Protein AF-0000000079569908 (afdb_homodimer)

InterPro domains:
  IPR002539 MaoC-like dehydratase domain [PF01575] (33-127)
  IPR029069 HotDog domain superfamily [SSF54637] (15-160)
  IPR052342 Mesaconyl-CoA Hydratase/Beta-methylmalyl-CoA Dehydratase [PTHR43664] (13-160)

Secondary structure (DSSP, 8-state):
----PPP--TTSSPPS--GGG--TT-EEEEEEEE--HHHHHHHHHHH---HHHH-HHHHHHSTT-S-B--HHHHHHHHHHHHIIIIITTS-B----EEEEEEE-SPPBTT-EEEEEEEEEEEEE-TT-TTEEEEEEEEEEEETTEEEEEEEEEEEEEPPPGGG-/----PPP--TTSSPPS--GGG--TT-EEEEEEEE--HHHHHHHHHHH---HHHH-HHHHHHSTT-S-B--HHHHHHHHHHHHIIIIITTS-B----EEEEEEE-SPPBTT-EEEEEEEEEEEEE-TT-TTEEEEEEEEEEEETTEEEEEEEEEEEEEPPPGGG-

Solvent-accessible surface area (backbone atoms only — not comparable to full-atom values): 16699 Å² total; per-residue (Å²): 128,83,69,79,76,75,79,37,10,38,59,70,33,77,46,76,37,37,44,78,73,61,53,72,71,41,73,43,81,40,47,77,46,70,35,45,56,69,58,41,31,53,49,12,62,70,23,44,61,32,38,47,26,62,35,58,68,61,10,43,75,40,96,69,59,31,44,32,48,44,68,62,54,53,52,31,48,49,42,27,33,41,38,70,57,43,34,36,36,18,25,55,73,55,59,57,41,38,30,63,33,34,54,69,43,88,46,42,63,70,43,60,28,44,31,38,39,33,30,72,38,73,44,81,32,91,90,35,90,60,32,24,30,39,28,38,38,41,35,34,18,52,83,91,42,65,28,34,36,34,31,36,45,35,35,21,32,43,72,57,71,90,75,102,128,81,69,78,76,75,78,36,11,37,60,71,32,76,46,77,39,36,44,79,74,61,52,71,71,43,72,44,81,39,47,78,46,70,35,46,54,69,57,40,32,54,50,11,63,71,24,43,61,33,39,49,26,61,35,57,68,61,10,42,74,40,95,69,58,34,43,31,48,44,67,61,55,54,52,32,49,51,41,26,34,42,40,69,58,44,35,37,36,18,26,54,73,55,60,56,41,38,31,62,33,33,55,71,42,87,45,39,62,68,42,58,27,44,31,36,39,31,30,72,38,72,45,79,32,91,90,35,90,59,31,23,31,40,27,37,37,41,35,33,19,54,83,90,40,63,28,34,36,33,31,36,45,34,34,22,31,43,72,58,72,89,74,104

Sequence (328 aa):
MTTPQRPLSATLEEPQLWFEDFEVGQVFELGEIIAEHDEIVDFARRFDPQWYHVDEDAAKASNWGGLIASGWWTGSSMMRVYVDSFLSKTAPDASPGMDNVRWHRAVYAGDRLDVRLTVTDKKDSSRG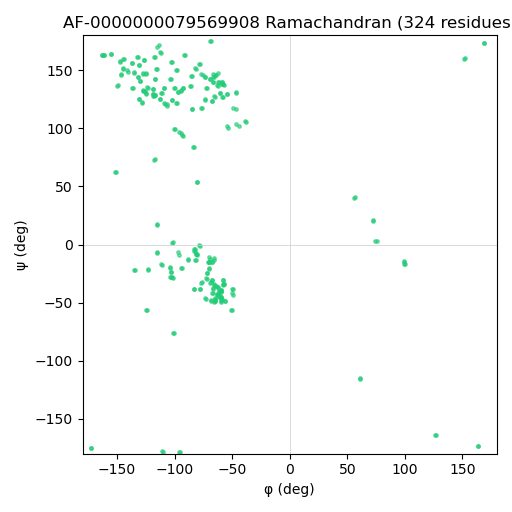PHLGTLYLHWEALRGDEVVMSFSGRGWFYKRPADQNMTTPQRPLSATLEEPQLWFEDFEVGQVFELGEIIAEHDEIVDFARRFDPQWYHVDEDAAKASNWGGLIASGWWTGSSMMRVYVDSFLSKTAPDASPGMDNVRWHRAVYAGDRLDVRLTVTDKKDSSRGPHLGTLYLHWEALRGDEVVMSFSGRGWFYKRPADQN

Structure (mmCIF, N/CA/C/O backbone):
data_AF-0000000079569908-model_v1
#
loop_
_entity.id
_entity.type
_entity.pdbx_description
1 polymer Dehydratase
#
loop_
_atom_site.group_PDB
_atom_site.id
_atom_site.type_symbol
_atom_site.label_atom_id
_atom_site.label_alt_id
_atom_site.label_comp_id
_atom_site.label_asym_id
_atom_site.label_entity_id
_atom_site.label_seq_id
_atom_site.pdbx_PDB_ins_code
_atom_site.Cartn_x
_atom_site.Cartn_y
_atom_site.Cartn_z
_atom_site.occupancy
_atom_site.B_iso_or_equiv
_atom_site.auth_seq_id
_atom_site.auth_comp_id
_atom_site.auth_asym_id
_atom_site.auth_atom_id
_atom_site.pdbx_PDB_model_num
ATOM 1 N N . MET A 1 1 ? 19.531 -31.875 -18.391 1 31.8 1 MET A N 1
ATOM 2 C CA . MET A 1 1 ? 18.422 -31.047 -18.859 1 31.8 1 MET A CA 1
ATOM 3 C C . MET A 1 1 ? 17.484 -30.703 -17.719 1 31.8 1 MET A C 1
ATOM 5 O O . MET A 1 1 ? 16.844 -31.594 -17.141 1 31.8 1 MET A O 1
ATOM 9 N N . THR A 1 2 ? 17.797 -29.75 -16.844 1 39.91 2 THR A N 1
ATOM 10 C CA . THR A 1 2 ? 17.031 -29.594 -15.617 1 39.91 2 THR A CA 1
ATOM 11 C C . THR A 1 2 ? 15.547 -29.469 -15.914 1 39.91 2 THR A C 1
ATOM 13 O O . THR A 1 2 ? 15.141 -28.672 -16.766 1 39.91 2 THR A O 1
ATOM 16 N N . THR A 1 3 ? 14.82 -30.406 -15.789 1 43.56 3 THR A N 1
ATOM 17 C CA . THR A 1 3 ? 13.383 -30.422 -16.031 1 43.56 3 THR A CA 1
ATOM 18 C C . THR A 1 3 ? 12.742 -29.125 -15.562 1 43.56 3 THR A C 1
ATOM 20 O O . THR A 1 3 ? 12.898 -28.734 -14.406 1 43.56 3 THR A O 1
ATOM 23 N N . PRO A 1 4 ? 12.383 -28.281 -16.562 1 53.25 4 PRO A N 1
ATOM 24 C CA . PRO A 1 4 ? 11.797 -27.016 -16.109 1 53.25 4 PRO A CA 1
ATOM 25 C C . PRO A 1 4 ? 10.773 -27.203 -14.984 1 53.25 4 PRO A C 1
ATOM 27 O O . PRO A 1 4 ? 9.93 -28.109 -15.062 1 53.25 4 PRO A O 1
ATOM 30 N N . GLN A 1 5 ? 11.094 -26.938 -13.711 1 66.19 5 GLN A N 1
ATOM 31 C CA . GLN A 1 5 ? 10.211 -27.109 -12.562 1 66.19 5 GLN A CA 1
ATOM 32 C C . GLN A 1 5 ? 8.828 -26.531 -12.836 1 66.19 5 GLN A C 1
ATOM 34 O O . GLN A 1 5 ? 8.711 -25.469 -13.453 1 66.19 5 GLN A O 1
ATOM 39 N N . ARG A 1 6 ? 7.77 -27.438 -12.844 1 84.31 6 ARG A N 1
ATOM 40 C CA . ARG A 1 6 ? 6.371 -27.047 -13 1 84.31 6 ARG A CA 1
ATOM 41 C C . ARG A 1 6 ? 6.02 -25.875 -12.086 1 84.31 6 ARG A C 1
ATOM 43 O O . ARG A 1 6 ? 6.336 -25.891 -10.898 1 84.31 6 ARG A O 1
ATOM 50 N N . PRO A 1 7 ? 5.41 -24.938 -12.703 1 92.69 7 PRO A N 1
ATOM 51 C CA . PRO A 1 7 ? 5.008 -23.812 -11.859 1 92.69 7 PRO A CA 1
ATOM 52 C C . PRO A 1 7 ? 4.078 -24.219 -10.727 1 92.69 7 PRO A C 1
ATOM 54 O O . PRO A 1 7 ? 3.24 -25.109 -10.898 1 92.69 7 PRO A O 1
ATOM 57 N N . LEU A 1 8 ? 4.297 -23.656 -9.602 1 94.88 8 LEU A N 1
ATOM 58 C CA . LEU A 1 8 ? 3.451 -23.875 -8.438 1 94.88 8 LEU A CA 1
ATOM 59 C C . LEU A 1 8 ? 2.691 -22.609 -8.07 1 94.88 8 LEU A C 1
ATOM 61 O O . LEU A 1 8 ? 2.963 -21.531 -8.617 1 94.88 8 LEU A O 1
ATOM 65 N N . SER A 1 9 ? 1.701 -22.812 -7.234 1 98.06 9 SER A N 1
ATOM 66 C CA . SER A 1 9 ? 0.965 -21.672 -6.719 1 98.06 9 SER A CA 1
ATOM 67 C C . SER A 1 9 ? 1.832 -20.828 -5.785 1 98.06 9 SER A C 1
ATOM 69 O O . SER A 1 9 ? 2.953 -21.219 -5.449 1 98.06 9 SER A O 1
ATOM 71 N N . ALA A 1 10 ? 1.274 -19.703 -5.348 1 98.19 10 ALA A N 1
ATOM 72 C CA . ALA A 1 10 ? 1.996 -18.797 -4.457 1 98.19 10 ALA A CA 1
ATOM 73 C C . ALA A 1 10 ? 2.217 -19.438 -3.09 1 98.19 10 ALA A C 1
ATOM 75 O O . ALA A 1 10 ? 3.018 -18.953 -2.289 1 98.19 10 ALA A O 1
ATOM 76 N N . THR A 1 11 ? 1.495 -20.516 -2.801 1 98 11 THR A N 1
ATOM 77 C CA . THR A 1 11 ? 1.653 -21.203 -1.526 1 98 11 THR A CA 1
ATOM 78 C C . THR A 1 11 ? 2.199 -22.609 -1.739 1 98 11 THR A C 1
ATOM 80 O O . THR A 1 11 ? 2.006 -23.5 -0.898 1 98 11 THR A O 1
ATOM 83 N N . LEU A 1 12 ? 2.742 -22.844 -2.881 1 96.62 12 LEU A N 1
ATOM 84 C CA . LEU A 1 12 ? 3.514 -24.031 -3.25 1 96.62 12 LEU A CA 1
ATOM 85 C C . LEU A 1 12 ? 2.605 -25.234 -3.406 1 96.62 12 LEU A C 1
ATOM 87 O O . LEU A 1 12 ? 3.051 -26.375 -3.244 1 96.62 12 LEU A O 1
ATOM 91 N N . GLU A 1 13 ? 1.346 -24.984 -3.596 1 96.5 13 GLU A N 1
ATOM 92 C CA . GLU A 1 13 ? 0.394 -26.031 -3.959 1 96.5 13 GLU A CA 1
ATOM 93 C C . GLU A 1 13 ? 0.272 -26.156 -5.473 1 96.5 13 GLU A C 1
ATOM 95 O O . GLU A 1 13 ? 0.668 -25.266 -6.215 1 96.5 13 GLU A O 1
ATOM 100 N N . GLU A 1 14 ? -0.284 -27.312 -5.883 1 96.06 14 GLU A N 1
ATOM 101 C CA . GLU A 1 14 ? -0.58 -27.469 -7.305 1 96.06 14 GLU A CA 1
ATOM 102 C C . GLU A 1 14 ? -1.651 -26.484 -7.758 1 96.06 14 GLU A C 1
ATOM 104 O O . GLU A 1 14 ? -2.729 -26.406 -7.16 1 96.06 14 GLU A O 1
ATOM 109 N N . PRO A 1 15 ? -1.328 -25.75 -8.797 1 97.75 15 PRO A N 1
ATOM 110 C CA . PRO A 1 15 ? -2.328 -24.781 -9.266 1 97.75 15 PRO A CA 1
ATOM 111 C C . PRO A 1 15 ? -3.586 -25.453 -9.805 1 97.75 15 PRO A C 1
ATOM 113 O O . PRO A 1 15 ? -3.502 -26.516 -10.438 1 97.75 15 PRO A O 1
ATOM 116 N N . GLN A 1 16 ? -4.66 -24.781 -9.57 1 97.62 16 GLN A N 1
ATOM 117 C CA . GLN A 1 16 ? -5.945 -25.234 -10.102 1 97.62 16 GLN A CA 1
ATOM 118 C C . GLN A 1 16 ? -6.336 -24.422 -11.336 1 97.62 16 GLN A C 1
ATOM 120 O O . GLN A 1 16 ? -7.113 -24.891 -12.172 1 97.62 16 GLN A O 1
ATOM 125 N N . LEU A 1 17 ? -5.879 -23.234 -11.367 1 98.19 17 LEU A N 1
ATOM 126 C CA . LEU A 1 17 ? -6.199 -22.328 -12.461 1 98.19 17 LEU A CA 1
ATOM 127 C C . LEU A 1 17 ? -4.93 -21.812 -13.133 1 98.19 17 LEU A C 1
ATOM 129 O O . LEU A 1 17 ? -3.963 -21.469 -12.453 1 98.19 17 LEU A O 1
ATOM 133 N N . TRP A 1 18 ? -5 -21.844 -14.43 1 98.12 18 TRP A N 1
ATOM 134 C CA . TRP A 1 18 ? -3.938 -21.312 -15.281 1 98.12 18 TRP A CA 1
ATOM 135 C C . TRP A 1 18 ? -4.422 -20.094 -16.062 1 98.12 18 TRP A C 1
ATOM 137 O O . TRP A 1 18 ? -5.617 -19.797 -16.078 1 98.12 18 TRP A O 1
ATOM 147 N N . PHE A 1 19 ? -3.465 -19.375 -16.781 1 98.44 19 PHE A N 1
ATOM 148 C CA . PHE A 1 19 ? -3.783 -18.141 -17.484 1 98.44 19 PHE A CA 1
ATOM 149 C C . PHE A 1 19 ? -5.012 -18.328 -18.375 1 98.44 19 PHE A C 1
ATOM 151 O O . PHE A 1 19 ? -5.887 -17.469 -18.422 1 98.44 19 PHE A O 1
ATOM 158 N N . GLU A 1 20 ? -5.09 -19.453 -18.953 1 97.88 20 GLU A N 1
ATOM 159 C CA . GLU A 1 20 ? -6.133 -19.719 -19.938 1 97.88 20 GLU A CA 1
ATOM 160 C C . GLU A 1 20 ? -7.504 -19.812 -19.281 1 97.88 20 GLU A C 1
ATOM 162 O O . GLU A 1 20 ? -8.531 -19.656 -19.938 1 97.88 20 GLU A O 1
ATOM 167 N N . ASP A 1 21 ? -7.508 -20.062 -18.016 1 98.31 21 ASP A N 1
ATOM 168 C CA . ASP A 1 21 ? -8.758 -20.359 -17.312 1 98.31 21 ASP A CA 1
ATOM 169 C C . ASP A 1 21 ? -9.492 -19.062 -16.938 1 98.31 21 ASP A C 1
ATOM 171 O O . ASP A 1 21 ? -10.625 -19.109 -16.453 1 98.31 21 ASP A O 1
ATOM 175 N N . PHE A 1 22 ? -8.844 -17.906 -17.188 1 98.69 22 PHE A N 1
ATOM 176 C CA . PHE A 1 22 ? -9.453 -16.625 -16.812 1 98.69 22 PHE A CA 1
ATOM 177 C C . PHE A 1 22 ? -10.125 -15.984 -18.016 1 98.69 22 PHE A C 1
ATOM 179 O O . PHE A 1 22 ? -9.719 -16.219 -19.156 1 98.69 22 PHE A O 1
ATOM 186 N N . GLU A 1 23 ? -11.164 -15.234 -17.734 1 98.5 23 GLU A N 1
ATOM 187 C CA . GLU A 1 23 ? -11.891 -14.477 -18.75 1 98.5 23 GLU A CA 1
ATOM 188 C C . GLU A 1 23 ? -12.109 -13.031 -18.312 1 98.5 23 GLU A C 1
ATOM 190 O O . GLU A 1 23 ? -12.391 -12.773 -17.141 1 98.5 23 GLU A O 1
ATOM 195 N N . VAL A 1 24 ? -12.047 -12.141 -19.328 1 98.81 24 VAL A N 1
ATOM 196 C CA . VAL A 1 24 ? -12.312 -10.734 -19.062 1 98.81 24 VAL A CA 1
ATOM 197 C C . VAL A 1 24 ? -13.734 -10.57 -18.516 1 98.81 24 VAL A C 1
ATOM 199 O O . VAL A 1 24 ? -14.68 -11.148 -19.062 1 98.81 24 VAL A O 1
ATOM 202 N N . GLY A 1 25 ? -13.914 -9.859 -17.406 1 98.81 25 GLY A N 1
ATOM 203 C CA . GLY A 1 25 ? -15.219 -9.648 -16.797 1 98.81 25 GLY A CA 1
ATOM 204 C C . GLY A 1 25 ? -15.484 -10.57 -15.625 1 98.81 25 GLY A C 1
ATOM 205 O O . GLY A 1 25 ? -16.422 -10.352 -14.859 1 98.81 25 GLY A O 1
ATOM 206 N N . GLN A 1 26 ? -14.688 -11.617 -15.5 1 98.75 26 GLN A N 1
ATOM 207 C CA . GLN A 1 26 ? -14.852 -12.562 -14.398 1 98.75 26 GLN A CA 1
ATOM 208 C C . GLN A 1 26 ? -14.625 -11.891 -13.055 1 98.75 26 GLN A C 1
ATOM 210 O O . GLN A 1 26 ? -13.695 -11.094 -12.898 1 98.75 26 GLN A O 1
ATOM 215 N N . VAL A 1 27 ? -15.508 -12.211 -12.07 1 98.81 27 VAL A N 1
ATOM 216 C CA . VAL A 1 27 ? -15.43 -11.641 -10.734 1 98.81 27 VAL A CA 1
ATOM 217 C C . VAL A 1 27 ? -15.211 -12.75 -9.711 1 98.81 27 VAL A C 1
ATOM 219 O O . VAL A 1 27 ? -15.875 -13.797 -9.766 1 98.81 27 VAL A O 1
ATOM 222 N N . PHE A 1 28 ? -14.297 -12.547 -8.805 1 98.81 28 PHE A N 1
ATOM 223 C CA . PHE A 1 28 ? -14.008 -13.461 -7.707 1 98.81 28 PHE A CA 1
ATOM 224 C C . PHE A 1 28 ? -14.289 -12.805 -6.363 1 98.81 28 PHE A C 1
ATOM 226 O O . PHE A 1 28 ? -13.836 -11.688 -6.105 1 98.81 28 PHE A O 1
ATOM 233 N N . GLU A 1 29 ? -15.039 -13.477 -5.547 1 98.69 29 GLU A N 1
ATOM 234 C CA . GLU A 1 29 ? -15.172 -13.086 -4.145 1 98.69 29 GLU A CA 1
ATOM 235 C C . GLU A 1 29 ? -14.039 -13.68 -3.301 1 98.69 29 GLU A C 1
ATOM 237 O O . GLU A 1 29 ? -13.961 -14.898 -3.121 1 98.69 29 GLU A O 1
ATOM 242 N N . LEU A 1 30 ? -13.227 -12.852 -2.732 1 98.69 30 LEU A N 1
ATOM 243 C CA . LEU A 1 30 ? -11.984 -13.328 -2.146 1 98.69 30 LEU A CA 1
ATOM 244 C C . LEU A 1 30 ? -12.156 -13.609 -0.658 1 98.69 30 LEU A C 1
ATOM 246 O O . LEU A 1 30 ? -11.336 -14.312 -0.056 1 98.69 30 LEU A O 1
ATOM 250 N N . GLY A 1 31 ? -13.164 -13.047 -0.034 1 97.88 31 GLY A N 1
ATOM 251 C CA . GLY A 1 31 ? -13.383 -13.25 1.39 1 97.88 31 GLY A CA 1
ATOM 252 C C . GLY A 1 31 ? -13.516 -11.953 2.162 1 97.88 31 GLY A C 1
ATOM 253 O O . GLY A 1 31 ? -13.719 -10.891 1.571 1 97.88 31 GLY A O 1
ATOM 254 N N . GLU A 1 32 ? -13.367 -12.148 3.539 1 98.5 32 GLU A N 1
ATOM 255 C CA . GLU A 1 32 ? -13.68 -11.039 4.438 1 98.5 32 GLU A CA 1
ATOM 256 C C . GLU A 1 32 ? -12.445 -10.594 5.211 1 98.5 32 GLU A C 1
ATOM 258 O O . GLU A 1 32 ? -11.609 -11.422 5.59 1 98.5 32 GLU A O 1
ATOM 263 N N . ILE A 1 33 ? -12.344 -9.289 5.41 1 98.5 33 ILE A N 1
ATOM 264 C CA . ILE A 1 33 ? -11.398 -8.633 6.301 1 98.5 33 ILE A CA 1
ATOM 265 C C . ILE A 1 33 ? -12.141 -8.016 7.484 1 98.5 33 ILE A C 1
ATOM 267 O O . ILE A 1 33 ? -13.156 -7.344 7.305 1 98.5 33 ILE A O 1
ATOM 271 N N . ILE A 1 34 ? -11.664 -8.289 8.633 1 98.81 34 ILE A N 1
ATOM 272 C CA . ILE A 1 34 ? -12.25 -7.676 9.82 1 98.81 34 ILE A CA 1
ATOM 273 C C . ILE A 1 34 ? -11.242 -6.715 10.453 1 98.81 34 ILE A C 1
ATOM 275 O O . ILE A 1 34 ? -10.109 -7.098 10.758 1 98.81 34 ILE A O 1
ATOM 279 N N . ALA A 1 35 ? -11.664 -5.488 10.641 1 98.81 35 ALA A N 1
ATOM 280 C CA . ALA A 1 35 ? -10.812 -4.48 11.266 1 98.81 35 ALA A CA 1
ATOM 281 C C . ALA A 1 35 ? -10.883 -4.574 12.789 1 98.81 35 ALA A C 1
ATOM 283 O O . ALA A 1 35 ? -11.555 -3.771 13.438 1 98.81 35 ALA A O 1
ATOM 284 N N . GLU A 1 36 ? -10.125 -5.422 13.281 1 98.69 36 GLU A N 1
ATOM 285 C CA . GLU A 1 36 ? -10.055 -5.543 14.734 1 98.69 36 GLU A CA 1
ATOM 286 C C . GLU A 1 36 ? -9.305 -4.363 15.352 1 98.69 36 GLU A C 1
ATOM 288 O O . GLU A 1 36 ? -8.227 -3.996 14.883 1 98.69 36 GLU A O 1
ATOM 293 N N . HIS A 1 37 ? -9.844 -3.834 16.391 1 98.56 37 HIS A N 1
ATOM 294 C CA . HIS A 1 37 ? -9.312 -2.625 17.016 1 98.56 37 HIS A CA 1
ATOM 295 C C . HIS A 1 37 ? -7.816 -2.746 17.266 1 98.56 37 HIS A C 1
ATOM 297 O O . HIS A 1 37 ? -7.031 -1.928 16.781 1 98.56 37 HIS A O 1
ATOM 303 N N . ASP A 1 38 ? -7.418 -3.773 18 1 98.69 38 ASP A N 1
ATOM 304 C CA . ASP A 1 38 ? -6.02 -3.883 18.406 1 98.69 38 ASP A CA 1
ATOM 305 C C . ASP A 1 38 ? -5.105 -4.055 17.203 1 98.69 38 ASP A C 1
ATOM 307 O O . ASP A 1 38 ? -3.99 -3.533 17.172 1 98.69 38 ASP A O 1
ATOM 311 N N . GLU A 1 39 ? -5.551 -4.742 16.219 1 98.75 39 GLU A N 1
ATOM 312 C CA . GLU A 1 39 ? -4.715 -4.977 15.055 1 98.75 39 GLU A CA 1
ATOM 313 C C . GLU A 1 39 ? -4.484 -3.684 14.273 1 98.75 39 GLU A C 1
ATOM 315 O O . GLU A 1 39 ? -3.354 -3.375 13.891 1 98.75 39 GLU A O 1
ATOM 320 N N . ILE A 1 40 ? -5.625 -2.92 14 1 98.81 40 ILE A N 1
ATOM 321 C CA . ILE A 1 40 ? -5.461 -1.72 13.188 1 98.81 40 ILE A CA 1
ATOM 322 C C . ILE A 1 40 ? -4.645 -0.683 13.953 1 98.81 40 ILE A C 1
ATOM 324 O O . ILE A 1 40 ? -3.863 0.065 13.359 1 98.81 40 ILE A O 1
ATOM 328 N N . VAL A 1 41 ? -4.723 -0.652 15.305 1 98.88 41 VAL A N 1
ATOM 329 C CA . VAL A 1 41 ? -3.955 0.295 16.109 1 98.88 41 VAL A CA 1
ATOM 330 C C . VAL A 1 41 ? -2.484 -0.115 16.125 1 98.88 41 VAL A C 1
ATOM 332 O O . VAL A 1 41 ? -1.597 0.726 15.969 1 98.88 41 VAL A O 1
ATOM 335 N N . ASP A 1 42 ? -2.221 -1.398 16.359 1 98.88 42 ASP A N 1
ATOM 336 C CA . ASP A 1 42 ? -0.844 -1.884 16.375 1 98.88 42 ASP A CA 1
ATOM 337 C C . ASP A 1 42 ? -0.156 -1.652 15.039 1 98.88 42 ASP A C 1
ATOM 339 O O . ASP A 1 42 ? 1.013 -1.263 14.992 1 98.88 42 ASP A O 1
ATOM 343 N N . PHE A 1 43 ? -0.89 -1.891 13.922 1 98.94 43 PHE A N 1
ATOM 344 C CA . PHE A 1 43 ? -0.339 -1.626 12.602 1 98.94 43 PHE A CA 1
ATOM 345 C C . PHE A 1 43 ? 0.033 -0.156 12.453 1 98.94 43 PHE A C 1
ATOM 347 O O . PHE A 1 43 ? 1.128 0.169 11.992 1 98.94 43 PHE A O 1
ATOM 354 N N . ALA A 1 44 ? -0.869 0.649 12.883 1 98.94 44 ALA A N 1
ATOM 355 C CA . ALA A 1 44 ? -0.649 2.086 12.734 1 98.94 44 ALA A CA 1
ATOM 356 C C . ALA A 1 44 ? 0.508 2.557 13.609 1 98.94 44 ALA A C 1
ATOM 358 O O . ALA A 1 44 ? 1.321 3.381 13.18 1 98.94 44 ALA A O 1
ATOM 359 N N . ARG A 1 45 ? 0.587 2.062 14.836 1 98.88 45 ARG A N 1
ATOM 360 C CA . ARG A 1 45 ? 1.689 2.449 15.711 1 98.88 45 ARG A CA 1
ATOM 361 C C . ARG A 1 45 ? 3.035 2.121 15.07 1 98.88 45 ARG A C 1
ATOM 363 O O . ARG A 1 45 ? 3.996 2.883 15.211 1 98.88 45 ARG A O 1
ATOM 370 N N . ARG A 1 46 ? 3.039 1.078 14.359 1 98.88 46 ARG A N 1
ATOM 371 C CA . ARG A 1 46 ? 4.301 0.656 13.766 1 98.88 46 ARG A CA 1
ATOM 372 C C . ARG A 1 46 ? 4.57 1.405 12.461 1 98.88 46 ARG A C 1
ATOM 374 O O . ARG A 1 46 ? 5.711 1.774 12.18 1 98.88 46 ARG A O 1
ATOM 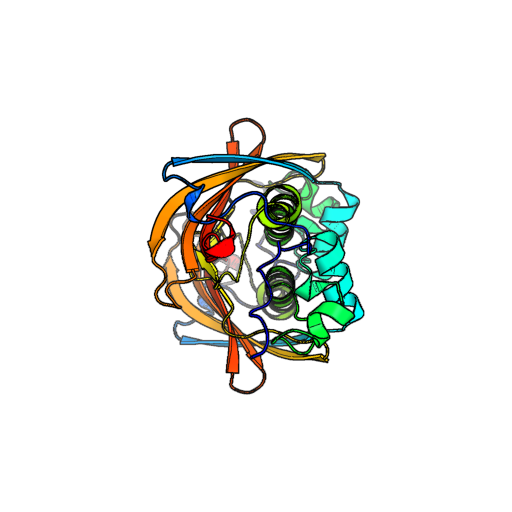381 N N . PHE A 1 47 ? 3.504 1.679 11.609 1 98.94 47 PHE A N 1
ATOM 382 C CA . PHE A 1 47 ? 3.787 2.037 10.227 1 98.94 47 PHE A CA 1
ATOM 383 C C . PHE A 1 47 ? 3.172 3.389 9.875 1 98.94 47 PHE A C 1
ATOM 385 O O . PHE A 1 47 ? 3.602 4.047 8.93 1 98.94 47 PHE A O 1
ATOM 392 N N . ASP A 1 48 ? 2.17 3.828 10.625 1 98.88 48 ASP A N 1
ATOM 393 C CA . ASP A 1 48 ? 1.426 5.023 10.242 1 98.88 48 ASP A CA 1
ATOM 394 C C . ASP A 1 48 ? 0.854 5.73 11.469 1 98.88 48 ASP A C 1
ATOM 396 O O . ASP A 1 48 ? -0.363 5.883 11.594 1 98.88 48 ASP A O 1
ATOM 400 N N . PRO A 1 49 ? 1.755 6.199 12.352 1 98.81 49 PRO A N 1
ATOM 401 C CA . PRO A 1 49 ? 1.267 6.723 13.633 1 98.81 49 PRO A CA 1
ATOM 402 C C . PRO A 1 49 ? 0.742 8.156 13.523 1 98.81 49 PRO A C 1
ATOM 404 O O . PRO A 1 49 ? 1.149 9.023 14.289 1 98.81 49 PRO A O 1
ATOM 407 N N . GLN A 1 50 ? -0.199 8.414 12.609 1 98.75 50 GLN A N 1
ATOM 408 C CA . GLN A 1 50 ? -0.971 9.648 12.594 1 98.75 50 GLN A CA 1
ATOM 409 C C . GLN A 1 50 ? -2.057 9.633 13.672 1 98.75 50 GLN A C 1
ATOM 411 O O . GLN A 1 50 ? -2.627 8.586 13.969 1 98.75 50 GLN A O 1
ATOM 416 N N . TRP A 1 51 ? -2.324 10.75 14.195 1 98.31 51 TRP A N 1
ATOM 417 C CA . TRP A 1 51 ? -3.123 10.805 15.422 1 98.31 51 TRP A CA 1
ATOM 418 C C . TRP A 1 51 ? -4.477 10.133 15.219 1 98.31 51 TRP A C 1
ATOM 420 O O . TRP A 1 51 ? -4.992 9.477 16.125 1 98.31 51 TRP A O 1
ATOM 430 N N . TYR A 1 52 ? -5.109 10.195 14.055 1 97.69 52 TYR A N 1
ATOM 431 C CA . TYR A 1 52 ? -6.438 9.625 13.836 1 97.69 52 TYR A CA 1
ATOM 432 C C . TYR A 1 52 ? -6.367 8.117 13.664 1 97.69 52 TYR A C 1
ATOM 434 O O . TYR A 1 52 ? -7.398 7.445 13.57 1 97.69 52 TYR A O 1
ATOM 442 N N . HIS A 1 53 ? -5.203 7.539 13.703 1 98.62 53 HIS A N 1
ATOM 443 C CA . HIS A 1 53 ? -5.027 6.094 13.68 1 98.62 53 HIS A CA 1
ATOM 444 C C . HIS A 1 53 ? -4.684 5.555 15.062 1 98.62 53 HIS A C 1
ATOM 446 O O . HIS A 1 53 ? -4.801 4.352 15.312 1 98.62 53 HIS A O 1
ATOM 452 N N . VAL A 1 54 ? -4.191 6.41 16 1 98.62 54 VAL A N 1
ATOM 453 C CA . VAL A 1 54 ? -3.584 5.805 17.172 1 98.62 54 VAL A CA 1
ATOM 454 C C . VAL A 1 54 ? -4.066 6.523 18.438 1 98.62 54 VAL A C 1
ATOM 456 O O . VAL A 1 54 ? -3.943 5.996 19.547 1 98.62 54 VAL A O 1
ATOM 459 N N . ASP A 1 55 ? -4.547 7.762 18.375 1 98.31 55 ASP A N 1
ATOM 460 C CA . ASP A 1 55 ? -4.977 8.547 19.531 1 98.31 55 ASP A CA 1
ATOM 461 C C . ASP A 1 55 ? -6.496 8.523 19.688 1 98.31 55 ASP A C 1
ATOM 463 O O . ASP A 1 55 ? -7.195 9.328 19.062 1 98.31 55 ASP A O 1
ATOM 467 N N . GLU A 1 56 ? -6.988 7.691 20.562 1 97.75 56 GLU A N 1
ATOM 468 C CA . GLU A 1 56 ? -8.422 7.449 20.719 1 97.75 56 GLU A CA 1
ATOM 469 C C . GLU A 1 56 ? -9.164 8.734 21.078 1 97.75 56 GLU A C 1
ATOM 471 O O . GLU A 1 56 ? -10.203 9.031 20.5 1 97.75 56 GLU A O 1
ATOM 476 N N . ASP A 1 57 ? -8.625 9.43 22 1 97.81 57 ASP A N 1
ATOM 477 C CA . ASP A 1 57 ? -9.289 10.648 22.469 1 97.81 57 ASP A CA 1
ATOM 478 C C . ASP A 1 57 ? -9.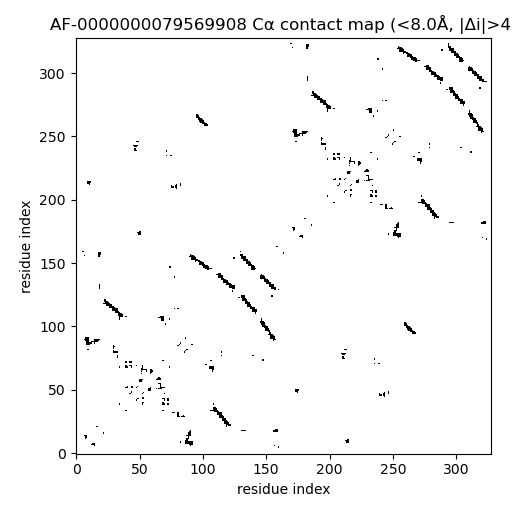352 11.695 21.359 1 97.81 57 ASP A C 1
ATOM 480 O O . ASP A 1 57 ? -10.406 12.297 21.125 1 97.81 57 ASP A O 1
ATOM 484 N N . ALA A 1 58 ? -8.25 11.906 20.688 1 97.06 58 ALA A N 1
ATOM 485 C CA . ALA A 1 58 ? -8.227 12.891 19.609 1 97.06 58 ALA A CA 1
ATOM 486 C C . ALA A 1 58 ? -9.172 12.492 18.484 1 97.06 58 ALA A C 1
ATOM 488 O O . ALA A 1 58 ? -9.891 13.336 17.938 1 97.06 58 ALA A O 1
ATOM 489 N N . ALA A 1 59 ? -9.148 11.219 18.141 1 97.19 59 ALA A N 1
ATOM 490 C CA . ALA A 1 59 ? -10.016 10.734 17.062 1 97.19 59 ALA A CA 1
ATOM 491 C C . ALA A 1 59 ? -11.484 10.914 17.422 1 97.19 59 ALA A C 1
ATOM 493 O O . ALA A 1 59 ? -12.289 11.352 16.594 1 97.19 59 ALA A O 1
ATOM 494 N N . LYS A 1 60 ? -11.812 10.602 18.641 1 97 60 LYS A N 1
ATOM 495 C CA . LYS A 1 60 ? -13.188 10.734 19.109 1 97 60 LYS A CA 1
ATOM 496 C C . LYS A 1 60 ? -13.648 12.188 19.062 1 97 60 LYS A C 1
ATOM 498 O O . LYS A 1 60 ? -14.805 12.477 18.75 1 97 60 LYS A O 1
ATOM 503 N N . ALA A 1 61 ? -12.781 13.102 19.375 1 96.06 61 ALA A N 1
ATOM 504 C CA . ALA A 1 61 ? -13.102 14.523 19.438 1 96.06 61 ALA A CA 1
ATOM 505 C C . ALA A 1 61 ? -13.102 15.156 18.047 1 96.06 61 ALA A C 1
ATOM 507 O O . ALA A 1 61 ? -13.477 16.328 17.891 1 96.06 61 ALA A O 1
ATOM 508 N N . SER A 1 62 ? -12.672 14.438 17.078 1 94.81 62 SER A N 1
ATOM 509 C CA . SER A 1 62 ? -12.555 14.953 15.711 1 94.81 62 SER A CA 1
ATOM 510 C C . SER A 1 62 ? -13.789 14.602 14.883 1 94.81 62 SER A C 1
ATOM 512 O O . SER A 1 62 ? -14.727 13.984 15.391 1 94.81 62 SER A O 1
ATOM 514 N N . ASN A 1 63 ? -13.773 15 13.586 1 93.69 63 ASN A N 1
ATOM 515 C CA . ASN A 1 63 ? -14.852 14.68 12.656 1 93.69 63 ASN A CA 1
ATOM 516 C C . ASN A 1 63 ? -14.867 13.195 12.312 1 93.69 63 ASN A C 1
ATOM 518 O O . ASN A 1 63 ? -15.844 12.695 11.758 1 93.69 63 ASN A O 1
ATOM 522 N N . TRP A 1 64 ? -13.828 12.492 12.703 1 95.5 64 TRP A N 1
ATOM 523 C CA . TRP A 1 64 ? -13.797 11.055 12.445 1 95.5 64 TRP A CA 1
ATOM 524 C C . TRP A 1 64 ? -14.68 10.305 13.43 1 95.5 64 TRP A C 1
ATOM 526 O O . TRP A 1 64 ? -15.172 9.211 13.125 1 95.5 64 TRP A O 1
ATOM 536 N N . GLY A 1 65 ? -14.773 10.789 14.609 1 97.19 65 GLY A N 1
ATOM 537 C CA . GLY A 1 65 ? -15.625 10.18 15.617 1 97.19 65 GLY A CA 1
ATOM 538 C C . GLY A 1 65 ? -15.047 8.906 16.203 1 97.19 65 GLY A C 1
ATOM 539 O O . GLY A 1 65 ? -15.727 8.188 16.938 1 97.19 65 GLY A O 1
ATOM 540 N N . GLY A 1 66 ? -13.891 8.5 15.836 1 97.38 66 GLY A N 1
ATOM 541 C CA . GLY A 1 66 ? -13.172 7.312 16.266 1 97.38 66 GLY A CA 1
ATOM 542 C C . GLY A 1 66 ? -11.953 7.023 15.406 1 97.38 66 GLY A C 1
ATOM 543 O O . GLY A 1 66 ? -11.727 7.688 14.391 1 97.38 66 GLY A O 1
ATOM 544 N N . LEU A 1 67 ? -11.234 6.051 15.875 1 98.12 67 LEU A N 1
ATOM 545 C CA . LEU A 1 67 ? -10.031 5.695 15.125 1 98.12 67 LEU A CA 1
ATOM 546 C C . LEU A 1 67 ? -10.391 5.121 13.758 1 98.12 67 LEU A C 1
ATOM 548 O O . LEU A 1 67 ? -11.344 4.348 13.641 1 98.12 67 LEU A O 1
ATOM 552 N N . ILE A 1 68 ? -9.664 5.48 12.828 1 98.5 68 ILE A N 1
ATOM 553 C CA . ILE A 1 68 ? -9.805 4.871 11.508 1 98.5 68 ILE A CA 1
ATOM 554 C C . ILE A 1 68 ? -8.531 4.113 11.148 1 98.5 68 ILE A C 1
ATOM 556 O O . ILE A 1 68 ? -7.441 4.469 11.617 1 98.5 68 ILE A O 1
ATOM 560 N N . ALA A 1 69 ? -8.656 3.076 10.352 1 98.88 69 ALA A N 1
ATOM 561 C CA . ALA A 1 69 ? -7.523 2.24 9.953 1 98.88 69 ALA A CA 1
ATOM 562 C C . ALA A 1 69 ? -6.637 2.963 8.945 1 98.88 69 ALA A C 1
ATOM 564 O O . ALA A 1 69 ? -7.125 3.752 8.133 1 98.88 69 ALA A O 1
ATOM 565 N N . SER A 1 70 ? -5.344 2.729 9.047 1 98.88 70 SER A N 1
ATOM 566 C CA . SER A 1 70 ? -4.449 3.145 7.977 1 98.88 70 SER A CA 1
ATOM 567 C C . SER A 1 70 ? -4.836 2.492 6.652 1 98.88 70 SER A C 1
ATOM 569 O O . SER A 1 70 ? -5.152 1.302 6.609 1 98.88 70 SER A O 1
ATOM 571 N N . GLY A 1 71 ? -4.809 3.25 5.57 1 98.81 71 GLY A N 1
ATOM 572 C CA . GLY A 1 71 ? -5.02 2.67 4.25 1 98.81 71 GLY A CA 1
ATOM 573 C C . GLY A 1 71 ? -4.027 1.571 3.92 1 98.81 71 GLY A C 1
ATOM 574 O O . GLY A 1 71 ? -4.344 0.649 3.164 1 98.81 71 GLY A O 1
ATOM 575 N N . TRP A 1 72 ? -2.832 1.64 4.426 1 98.94 72 TRP A N 1
ATOM 576 C CA . TRP A 1 72 ? -1.816 0.615 4.211 1 98.94 72 TRP A CA 1
ATOM 577 C C . TRP A 1 72 ? -2.193 -0.682 4.922 1 98.94 72 TRP A C 1
ATOM 579 O O . TRP A 1 72 ? -1.883 -1.773 4.438 1 98.94 72 TRP A O 1
ATOM 589 N N . TRP A 1 73 ? -2.895 -0.575 6.086 1 98.94 73 TRP A N 1
ATOM 590 C CA . TRP A 1 73 ? -3.424 -1.786 6.707 1 98.94 73 TRP A CA 1
ATOM 591 C C . TRP A 1 73 ? -4.492 -2.426 5.828 1 98.94 73 TRP A C 1
ATOM 593 O O . TRP A 1 73 ? -4.488 -3.641 5.617 1 98.94 73 TRP A O 1
ATOM 603 N N . THR A 1 74 ? -5.434 -1.608 5.383 1 98.94 74 THR A N 1
ATOM 604 C CA . THR A 1 74 ? -6.523 -2.119 4.559 1 98.94 74 THR A CA 1
ATOM 605 C C . THR A 1 74 ? -5.98 -2.83 3.32 1 98.94 74 THR A C 1
ATOM 607 O O . THR A 1 74 ? -6.379 -3.957 3.02 1 98.94 74 THR A O 1
ATOM 610 N N . GLY A 1 75 ? -5.047 -2.139 2.652 1 98.94 75 GLY A N 1
ATOM 611 C CA . GLY A 1 75 ? -4.449 -2.748 1.476 1 98.94 75 GLY A CA 1
ATOM 612 C C . GLY A 1 75 ? -3.715 -4.039 1.78 1 98.94 75 GLY A C 1
ATOM 613 O O . GLY A 1 75 ? -3.83 -5.016 1.036 1 98.94 75 GLY A O 1
ATOM 614 N N . SER A 1 76 ? -2.926 -4.039 2.852 1 98.94 76 SER A N 1
ATOM 615 C CA . SER A 1 76 ? -2.221 -5.25 3.264 1 98.94 76 SER A CA 1
ATOM 616 C C . SER A 1 76 ? -3.195 -6.383 3.57 1 98.94 76 SER A C 1
ATOM 618 O O . SER A 1 76 ? -2.934 -7.539 3.24 1 98.94 76 SER A O 1
ATOM 620 N N . SER A 1 77 ? -4.32 -6.035 4.211 1 98.94 77 SER A N 1
ATOM 621 C CA . SER A 1 77 ? -5.34 -7.031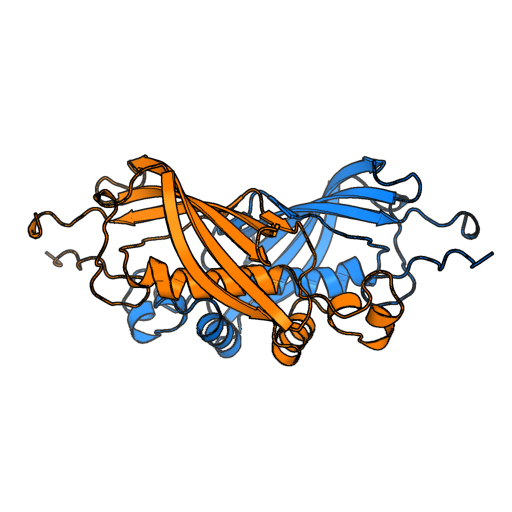 4.527 1 98.94 77 SER A CA 1
ATOM 622 C C . SER A 1 77 ? -5.992 -7.574 3.262 1 98.94 77 SER A C 1
ATOM 624 O O . SER A 1 77 ? -6.312 -8.766 3.186 1 98.94 77 SER A O 1
ATOM 626 N N . MET A 1 78 ? -6.223 -6.727 2.26 1 98.94 78 MET A N 1
ATOM 627 C CA . MET A 1 78 ? -6.719 -7.18 0.964 1 98.94 78 MET A CA 1
ATOM 628 C C . MET A 1 78 ? -5.738 -8.148 0.316 1 98.94 78 MET A C 1
ATOM 630 O O . MET A 1 78 ? -6.145 -9.148 -0.281 1 98.94 78 MET A O 1
ATOM 634 N N . MET A 1 79 ? -4.449 -7.863 0.438 1 98.88 79 MET A N 1
ATOM 635 C CA . MET A 1 79 ? -3.422 -8.758 -0.088 1 98.88 79 MET A CA 1
ATOM 636 C C . MET A 1 79 ? -3.525 -10.141 0.552 1 98.88 79 MET A C 1
ATOM 638 O O . MET A 1 79 ? -3.395 -11.156 -0.132 1 98.88 79 MET A O 1
ATOM 642 N N . ARG A 1 80 ? -3.797 -10.18 1.829 1 98.88 80 ARG A N 1
ATOM 643 C CA . ARG A 1 80 ? -3.906 -11.445 2.541 1 98.88 80 ARG A CA 1
ATOM 644 C C . ARG A 1 80 ? -5.008 -12.32 1.944 1 98.88 80 ARG A C 1
ATOM 646 O O . ARG A 1 80 ? -4.773 -13.484 1.609 1 98.88 80 ARG A O 1
ATOM 653 N N . VAL A 1 81 ? -6.172 -11.75 1.761 1 98.81 81 VAL A N 1
ATOM 654 C CA . VAL A 1 81 ? -7.273 -12.57 1.262 1 98.81 81 VAL A CA 1
ATOM 655 C C . VAL A 1 81 ? -7.039 -12.914 -0.208 1 98.81 81 VAL A C 1
ATOM 657 O O . VAL A 1 81 ? -7.473 -13.961 -0.686 1 98.81 81 VAL A O 1
ATOM 660 N N . TYR A 1 82 ? -6.34 -12.016 -0.966 1 98.88 82 TYR A N 1
ATOM 661 C CA . TYR A 1 82 ? -5.934 -12.289 -2.34 1 98.88 82 TYR A CA 1
ATOM 662 C C . TYR A 1 82 ? -5.039 -13.516 -2.412 1 98.88 82 TYR A C 1
ATOM 664 O O . TYR A 1 82 ? -5.254 -14.406 -3.244 1 98.88 82 TYR A O 1
ATOM 672 N N . VAL A 1 83 ? -4.051 -13.648 -1.52 1 98.81 83 VAL A N 1
ATOM 673 C CA . VAL A 1 83 ? -3.17 -14.805 -1.484 1 98.81 83 VAL A CA 1
ATOM 674 C C . VAL A 1 83 ? -3.973 -16.047 -1.123 1 98.81 83 VAL A C 1
ATOM 676 O O . VAL A 1 83 ? -3.902 -17.062 -1.82 1 98.81 83 VAL A O 1
ATOM 679 N N . ASP A 1 84 ? -4.785 -15.945 -0.089 1 98.69 84 ASP A N 1
ATOM 680 C CA . ASP A 1 84 ? -5.465 -17.109 0.475 1 98.69 84 ASP A CA 1
ATOM 681 C C . 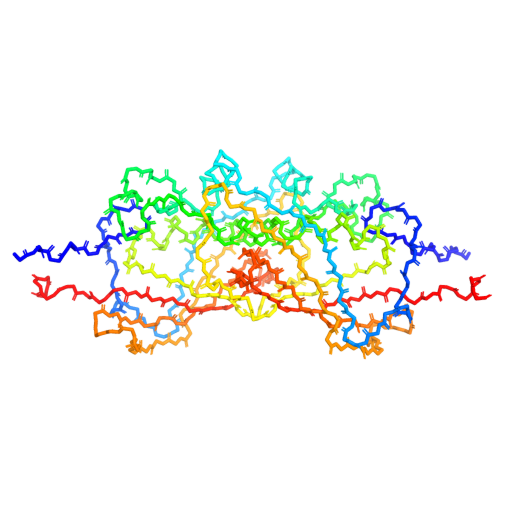ASP A 1 84 ? -6.473 -17.688 -0.516 1 98.69 84 ASP A C 1
ATOM 683 O O . ASP A 1 84 ? -6.637 -18.906 -0.602 1 98.69 84 ASP A O 1
ATOM 687 N N . SER A 1 85 ? -7.07 -16.812 -1.265 1 98.5 85 SER A N 1
ATOM 688 C CA . SER A 1 85 ? -8.25 -17.281 -1.99 1 98.5 85 SER A CA 1
ATOM 689 C C . SER A 1 85 ? -7.984 -17.344 -3.492 1 98.5 85 SER A C 1
ATOM 691 O O . SER A 1 85 ? -8.75 -17.953 -4.238 1 98.5 85 SER A O 1
ATOM 693 N N . PHE A 1 86 ? -6.961 -16.672 -3.967 1 98.81 86 PHE A N 1
ATOM 694 C CA . PHE A 1 86 ? -6.742 -16.578 -5.406 1 98.81 86 PHE A CA 1
ATOM 695 C C . PHE A 1 86 ? -5.352 -17.078 -5.777 1 98.81 86 PHE A C 1
ATOM 697 O O . PHE A 1 86 ? -5.215 -18.078 -6.48 1 98.81 86 PHE A O 1
ATOM 704 N N . LEU A 1 87 ? -4.305 -16.531 -5.203 1 98.75 87 LEU A N 1
ATOM 705 C CA . LEU A 1 87 ? -2.943 -16.859 -5.594 1 98.75 87 LEU A CA 1
ATOM 706 C C . LEU A 1 87 ? -2.57 -18.266 -5.121 1 98.75 87 LEU A C 1
ATOM 708 O O . LEU A 1 87 ? -1.682 -18.906 -5.688 1 98.75 87 LEU A O 1
ATOM 712 N N . SER A 1 88 ? -3.24 -18.734 -4.078 1 98.69 88 SER A N 1
ATOM 713 C CA . SER A 1 88 ? -3.006 -20.078 -3.58 1 98.69 88 SER A CA 1
ATOM 714 C C . SER A 1 88 ? -3.531 -21.141 -4.555 1 98.69 88 SER A C 1
ATOM 716 O O . SER A 1 88 ? -3.172 -22.312 -4.461 1 98.69 88 SER A O 1
ATOM 718 N N . LYS A 1 89 ? -4.367 -20.719 -5.508 1 98.44 89 LYS A N 1
ATOM 719 C CA . LYS A 1 89 ? -5.012 -21.656 -6.418 1 98.44 89 LYS A CA 1
ATOM 720 C C . LYS A 1 89 ? -4.551 -21.438 -7.855 1 98.44 89 LYS A C 1
ATOM 722 O O . LYS A 1 89 ? -4.961 -22.172 -8.766 1 98.44 89 LYS A O 1
ATOM 727 N N . THR A 1 90 ? -3.822 -20.422 -8.055 1 98.62 90 THR A N 1
ATOM 728 C CA . THR A 1 90 ? -3.391 -20.047 -9.398 1 98.62 90 THR A CA 1
ATOM 729 C C . THR A 1 90 ? -1.893 -20.281 -9.57 1 98.62 90 THR A C 1
ATOM 731 O O . THR A 1 90 ? -1.236 -20.812 -8.672 1 98.62 90 THR A O 1
ATOM 734 N N . ALA A 1 91 ? -1.357 -19.953 -10.75 1 97.75 91 ALA A N 1
ATOM 735 C CA . ALA A 1 91 ? 0.064 -20.109 -11.055 1 97.75 91 ALA A CA 1
ATOM 736 C C . ALA A 1 91 ? 0.705 -18.75 -11.352 1 97.75 91 ALA A C 1
ATOM 738 O O . ALA A 1 91 ? 1.077 -18.469 -12.492 1 97.75 91 ALA A O 1
ATOM 739 N N . PRO A 1 92 ? 0.864 -18 -10.266 1 98 92 PRO A N 1
ATOM 740 C CA . PRO A 1 92 ? 1.384 -16.641 -10.484 1 98 92 PRO A CA 1
ATOM 741 C C . PRO A 1 92 ? 2.902 -16.625 -10.633 1 98 92 PRO A C 1
ATOM 743 O O . PRO A 1 92 ? 3.596 -17.516 -10.141 1 98 92 PRO A O 1
ATOM 746 N N . ASP A 1 93 ? 3.371 -15.664 -11.367 1 95.12 93 ASP A N 1
ATOM 747 C CA . ASP A 1 93 ? 4.793 -15.336 -11.391 1 95.12 93 ASP A CA 1
ATOM 748 C C . ASP A 1 93 ? 5.09 -14.117 -10.523 1 95.12 93 ASP A C 1
ATOM 750 O O . ASP A 1 93 ? 5.555 -14.25 -9.391 1 95.12 93 ASP A O 1
ATOM 754 N N . ALA A 1 94 ? 4.758 -12.891 -11.008 1 92.62 94 ALA A N 1
ATOM 755 C CA . ALA A 1 94 ? 5.043 -11.656 -10.273 1 92.62 94 ALA A CA 1
ATOM 756 C C . ALA A 1 94 ? 4.082 -10.547 -10.68 1 92.62 94 ALA A C 1
ATOM 758 O O . ALA A 1 94 ? 3.303 -10.695 -11.617 1 92.62 94 ALA A O 1
ATOM 759 N N . SER A 1 95 ? 4.023 -9.562 -9.914 1 96.12 95 SER A N 1
ATOM 760 C CA . SER A 1 95 ? 3.309 -8.328 -10.203 1 96.12 95 SER A CA 1
ATOM 761 C C . SER A 1 95 ? 4.219 -7.113 -10.047 1 96.12 95 SER A C 1
ATOM 763 O O . SER A 1 95 ? 4.898 -6.965 -9.031 1 96.12 95 SER A O 1
ATOM 765 N N . PRO A 1 96 ? 4.238 -6.215 -11 1 96.19 96 PRO A N 1
ATOM 766 C CA . PRO A 1 96 ? 5.234 -5.141 -10.992 1 96.19 96 PRO A CA 1
ATOM 767 C C . PRO A 1 96 ? 4.773 -3.914 -10.211 1 96.19 96 PRO A C 1
ATOM 769 O O . PRO A 1 96 ? 5.555 -2.982 -10 1 96.19 96 PRO A O 1
ATOM 772 N N . GLY A 1 97 ? 3.502 -3.844 -9.875 1 98 97 GLY A N 1
ATOM 773 C CA . GLY A 1 97 ? 3.004 -2.641 -9.227 1 98 97 GLY A CA 1
ATOM 774 C C . GLY A 1 97 ? 1.491 -2.533 -9.25 1 98 97 GLY A C 1
ATOM 775 O O . GLY A 1 97 ? 0.798 -3.506 -9.555 1 98 97 GLY A O 1
ATOM 776 N N . MET A 1 98 ? 1.002 -1.388 -8.789 1 98.31 98 MET A N 1
ATOM 777 C CA . MET A 1 98 ? -0.421 -1.067 -8.727 1 98.31 98 MET A CA 1
ATOM 778 C C . MET A 1 98 ? -0.68 0.362 -9.188 1 98.31 98 MET A C 1
ATOM 780 O O . MET A 1 98 ? 0.21 1.212 -9.117 1 98.31 98 MET A O 1
ATOM 784 N N . ASP A 1 99 ? -1.9 0.562 -9.633 1 98.56 99 ASP A N 1
ATOM 785 C CA . ASP A 1 99 ? -2.348 1.884 -10.062 1 98.56 99 ASP A CA 1
ATOM 786 C C . ASP A 1 99 ? -3.703 2.23 -9.453 1 98.56 99 ASP A C 1
ATOM 788 O O . ASP A 1 99 ? -4.41 1.351 -8.953 1 98.56 99 ASP A O 1
ATOM 792 N N . ASN A 1 100 ? -3.996 3.484 -9.453 1 98.56 100 ASN A N 1
ATOM 793 C CA . ASN A 1 100 ? -5.316 3.982 -9.086 1 98.56 100 ASN A CA 1
ATOM 794 C C . ASN A 1 100 ? -5.723 3.514 -7.691 1 98.56 100 ASN A C 1
ATOM 796 O O . ASN A 1 100 ? -6.848 3.059 -7.488 1 98.56 100 ASN A O 1
ATOM 800 N N . VAL A 1 101 ? -4.785 3.533 -6.781 1 98.88 101 VAL A N 1
ATOM 801 C CA . VAL A 1 101 ? -5.156 3.258 -5.398 1 98.88 101 VAL A CA 1
ATOM 802 C C . VAL A 1 101 ? -6.031 4.391 -4.863 1 98.88 101 VAL A C 1
ATOM 804 O O . VAL A 1 101 ? -5.641 5.559 -4.91 1 98.88 101 VAL A O 1
ATOM 807 N N . ARG A 1 102 ? -7.234 4.047 -4.391 1 98.88 102 ARG A N 1
ATOM 808 C CA . ARG A 1 102 ? -8.156 5.047 -3.861 1 98.88 102 ARG A CA 1
ATOM 809 C C . ARG A 1 102 ? -8.703 4.621 -2.504 1 98.88 102 ARG A C 1
ATOM 811 O O . ARG A 1 102 ? -9.133 3.479 -2.332 1 98.88 102 ARG A O 1
ATOM 818 N N . TRP A 1 103 ? -8.555 5.457 -1.548 1 98.62 103 TRP A N 1
ATOM 819 C CA . TRP A 1 103 ? -9.234 5.332 -0.266 1 98.62 103 TRP A CA 1
ATOM 820 C C . TRP A 1 103 ? -10.547 6.121 -0.269 1 98.62 103 TRP A C 1
ATOM 822 O O . TRP A 1 103 ? -10.578 7.285 0.135 1 98.62 103 TRP A O 1
ATOM 832 N N . HIS A 1 104 ? -11.594 5.5 -0.578 1 98.69 104 HIS A N 1
ATOM 833 C CA . HIS A 1 104 ? -12.875 6.137 -0.848 1 98.69 104 HIS A CA 1
ATOM 834 C C . HIS A 1 104 ? -13.578 6.539 0.447 1 98.69 104 HIS A C 1
ATOM 836 O O . HIS A 1 104 ? -14.273 7.551 0.492 1 98.69 104 HIS A O 1
ATOM 842 N N . ARG A 1 105 ? -13.469 5.699 1.441 1 98.44 105 ARG A N 1
ATOM 843 C CA . ARG A 1 105 ? -14.109 5.906 2.738 1 98.44 105 ARG A CA 1
ATOM 844 C C . ARG A 1 105 ? -13.227 5.383 3.869 1 98.44 105 ARG A C 1
ATOM 846 O O . ARG A 1 105 ? -12.492 4.414 3.691 1 98.44 105 ARG A O 1
ATOM 853 N N . ALA A 1 106 ? -13.391 6.004 5 1 98.44 106 ALA A N 1
ATOM 854 C CA . ALA A 1 106 ? -12.641 5.562 6.172 1 98.44 106 ALA A CA 1
ATOM 855 C C . ALA A 1 106 ? -13.07 4.164 6.605 1 98.44 106 ALA A C 1
ATOM 857 O O . ALA A 1 106 ? -14.25 3.812 6.5 1 98.44 106 ALA A O 1
ATOM 858 N N . VAL A 1 107 ? -12.133 3.373 7.082 1 98.88 107 VAL A N 1
ATOM 859 C CA . VAL A 1 107 ? -12.398 2.08 7.703 1 98.88 107 VAL A CA 1
ATOM 860 C C . VAL A 1 107 ? -12.297 2.207 9.219 1 98.88 107 VAL A C 1
ATOM 862 O O . VAL A 1 107 ? -11.273 2.66 9.742 1 98.88 107 VAL A O 1
ATOM 865 N N . TYR A 1 108 ? -13.305 1.853 9.938 1 98.62 108 TYR A N 1
ATOM 866 C CA . TYR A 1 108 ? -13.344 1.97 11.391 1 98.62 108 TYR A CA 1
ATOM 867 C C . TYR A 1 108 ? -13.117 0.617 12.055 1 98.62 108 TYR A C 1
ATOM 869 O O . TYR A 1 108 ? -13.328 -0.429 11.438 1 98.62 108 TYR A O 1
ATOM 877 N N . ALA A 1 109 ? -12.664 0.705 13.336 1 97.06 109 ALA A N 1
ATOM 878 C CA . ALA A 1 109 ? -12.594 -0.524 14.125 1 97.06 109 ALA A CA 1
ATOM 879 C C . ALA A 1 109 ? -13.938 -1.236 14.148 1 97.06 109 ALA A C 1
ATOM 881 O O . ALA A 1 109 ? -14.984 -0.603 14.344 1 97.06 109 ALA A O 1
ATOM 882 N N . GLY A 1 110 ? -13.914 -2.549 13.828 1 96.81 110 GLY A N 1
ATOM 883 C CA . GLY A 1 110 ? -15.133 -3.344 13.836 1 96.81 110 GLY A CA 1
ATOM 884 C C . GLY A 1 110 ? -15.719 -3.547 12.453 1 96.81 110 GLY A C 1
ATOM 885 O O . GLY A 1 110 ? -16.562 -4.418 12.25 1 96.81 110 GLY A O 1
ATOM 886 N N . ASP A 1 111 ? -15.297 -2.746 11.484 1 98.69 111 ASP A N 1
ATOM 887 C CA . ASP A 1 111 ? -15.797 -2.918 10.117 1 98.69 111 ASP A CA 1
ATOM 888 C C . ASP A 1 111 ? -15.508 -4.328 9.609 1 98.69 111 ASP A C 1
ATOM 890 O O . ASP A 1 111 ? -14.438 -4.879 9.859 1 98.69 111 ASP A O 1
ATOM 894 N N . ARG A 1 112 ? -16.406 -4.934 8.953 1 98.81 112 ARG A N 1
ATOM 895 C CA . ARG A 1 112 ? -16.266 -6.137 8.148 1 98.81 112 ARG A CA 1
ATOM 896 C C . ARG A 1 112 ? -16.328 -5.812 6.656 1 98.81 112 ARG A C 1
ATOM 898 O O . ARG A 1 112 ? -17.312 -5.25 6.184 1 98.81 112 ARG A O 1
ATOM 905 N N . LEU A 1 113 ? -15.281 -6.109 5.922 1 98.94 113 LEU A N 1
ATOM 906 C CA . LEU A 1 113 ? -15.172 -5.723 4.52 1 98.94 113 LEU A CA 1
ATOM 907 C C . LEU A 1 113 ? -15.086 -6.949 3.621 1 98.94 113 LEU A C 1
ATOM 909 O O . LEU A 1 113 ? -14.266 -7.84 3.859 1 98.94 113 LEU A O 1
ATOM 913 N N . ASP A 1 114 ? -15.906 -7.02 2.631 1 98.88 114 ASP A N 1
ATOM 914 C CA . ASP A 1 114 ? -15.781 -8.047 1.6 1 98.88 114 ASP A CA 1
ATOM 915 C C . ASP A 1 114 ? -14.828 -7.594 0.495 1 98.88 114 ASP A C 1
ATOM 917 O O . ASP A 1 114 ? -14.883 -6.449 0.047 1 98.88 114 ASP A O 1
ATOM 921 N N . VAL A 1 115 ? -13.961 -8.477 0.06 1 98.94 115 VAL A N 1
ATOM 922 C CA . VAL A 1 115 ? -13.016 -8.125 -0.997 1 98.94 115 VAL A CA 1
ATOM 923 C C . VAL A 1 115 ? -13.391 -8.859 -2.285 1 98.94 115 VAL A C 1
ATOM 925 O O . VAL A 1 115 ? -13.641 -10.062 -2.268 1 98.94 115 VAL A O 1
ATOM 928 N N . ARG A 1 116 ? -13.344 -8.062 -3.324 1 98.88 116 ARG A N 1
ATOM 929 C CA . ARG A 1 116 ? -13.672 -8.609 -4.637 1 98.88 116 ARG A CA 1
ATOM 930 C C . ARG A 1 116 ? -12.578 -8.305 -5.652 1 98.88 116 ARG A C 1
ATOM 932 O O . ARG A 1 116 ? -11.938 -7.25 -5.586 1 98.88 116 ARG A O 1
ATOM 939 N N . LEU A 1 117 ? -12.375 -9.234 -6.617 1 98.94 117 LEU A N 1
ATOM 940 C CA . LEU A 1 117 ? -11.391 -9.125 -7.691 1 98.94 117 LEU A CA 1
ATOM 941 C C . LEU A 1 117 ? -12.062 -9.289 -9.055 1 98.94 117 LEU A C 1
ATOM 943 O O . LEU A 1 117 ? -12.828 -10.234 -9.266 1 98.94 117 LEU A O 1
ATOM 947 N N . THR A 1 118 ? -11.789 -8.383 -9.945 1 98.94 118 THR A N 1
ATOM 948 C CA . THR A 1 118 ? -12.32 -8.445 -11.305 1 98.94 118 THR A CA 1
ATOM 949 C C . THR A 1 118 ? -11.188 -8.531 -12.32 1 98.94 118 THR A C 1
ATOM 951 O O . THR A 1 118 ? -10.227 -7.758 -12.25 1 98.94 118 THR A O 1
ATOM 954 N N . VAL A 1 119 ? -11.289 -9.484 -13.203 1 98.94 119 VAL A N 1
ATOM 955 C CA . VAL A 1 119 ? -10.391 -9.508 -14.352 1 98.94 119 VAL A CA 1
ATOM 956 C C . VAL A 1 119 ? -10.844 -8.477 -15.375 1 98.94 119 VAL A C 1
ATOM 958 O O . VAL A 1 119 ? -11.914 -8.609 -15.969 1 98.94 119 VAL A O 1
ATOM 961 N N . THR A 1 120 ? -9.992 -7.488 -15.641 1 98.94 120 THR A N 1
ATOM 962 C CA . THR A 1 120 ? -10.445 -6.379 -16.469 1 98.94 120 THR A CA 1
ATOM 963 C C . THR A 1 120 ? -9.891 -6.504 -17.891 1 98.94 120 THR A C 1
ATOM 965 O O . THR A 1 120 ? -10.422 -5.902 -18.828 1 98.94 120 THR A O 1
ATOM 968 N N . ASP A 1 121 ? -8.812 -7.203 -18.062 1 98.88 121 ASP A N 1
ATOM 969 C CA . ASP A 1 121 ? -8.203 -7.465 -19.359 1 98.88 121 ASP A CA 1
ATOM 970 C C . ASP A 1 121 ? -7.219 -8.625 -19.281 1 98.88 121 ASP A C 1
ATOM 972 O O . ASP A 1 121 ? -6.84 -9.055 -18.188 1 98.88 121 ASP A O 1
ATOM 976 N N . LYS A 1 122 ? -6.848 -9.188 -20.328 1 98.31 122 LYS A N 1
ATOM 977 C CA . LYS A 1 122 ? -5.852 -10.258 -20.422 1 98.31 122 LYS A CA 1
ATOM 978 C C . LYS A 1 122 ? -5.109 -10.203 -21.75 1 98.31 122 LYS A C 1
ATOM 980 O O . LYS A 1 122 ? -5.719 -9.953 -22.797 1 98.31 122 LYS A O 1
ATOM 985 N N . LYS A 1 123 ? -3.797 -10.391 -21.672 1 98.12 123 LYS A N 1
ATOM 986 C CA . LYS A 1 123 ? -2.951 -10.359 -22.875 1 98.12 123 LYS A CA 1
ATOM 987 C C . LYS A 1 123 ? -1.806 -11.367 -22.75 1 98.12 123 LYS A C 1
ATOM 989 O O . LYS A 1 123 ? -1.436 -11.766 -21.641 1 98.12 123 LYS A O 1
ATOM 994 N N . ASP A 1 124 ? -1.265 -11.703 -23.922 1 96.62 124 ASP A N 1
ATOM 995 C CA . ASP A 1 124 ? 0.001 -12.43 -23.875 1 96.62 124 ASP A CA 1
ATOM 996 C C . ASP A 1 124 ? 1.101 -11.578 -23.25 1 96.62 124 ASP A C 1
ATOM 998 O O . ASP A 1 124 ? 1.091 -10.352 -23.359 1 96.62 124 ASP A O 1
ATOM 1002 N N . SER A 1 125 ? 1.924 -12.328 -22.578 1 95.38 125 SER A N 1
ATOM 1003 C CA . SER A 1 125 ? 2.986 -11.594 -21.891 1 95.38 125 SER A CA 1
ATOM 1004 C C . SER A 1 125 ? 4.164 -11.328 -22.828 1 95.38 125 SER A C 1
ATOM 1006 O O . SER A 1 125 ? 4.52 -12.18 -23.641 1 95.38 125 SER A O 1
ATOM 1008 N N . SER A 1 126 ? 4.742 -10.219 -22.625 1 92.19 126 SER A N 1
ATOM 1009 C CA . SER A 1 126 ? 5.969 -9.914 -23.344 1 92.19 126 SER A CA 1
ATOM 1010 C C . SER A 1 126 ? 7.18 -10.578 -22.688 1 92.19 126 SER A C 1
ATOM 1012 O O . SER A 1 126 ? 8.258 -10.633 -23.281 1 92.19 126 SER A O 1
ATOM 1014 N N . ARG A 1 127 ? 7.039 -11.148 -21.531 1 90.5 127 ARG A N 1
ATOM 1015 C CA . ARG A 1 127 ? 8.133 -11.758 -20.781 1 90.5 127 ARG A CA 1
ATOM 1016 C C . ARG A 1 127 ? 8.422 -13.164 -21.281 1 90.5 127 ARG A C 1
ATOM 1018 O O . ARG A 1 127 ? 9.469 -13.734 -20.969 1 90.5 127 ARG A O 1
ATOM 1025 N N . GLY A 1 128 ? 7.531 -13.695 -22.062 1 91.44 128 GLY A N 1
ATOM 1026 C CA . GLY A 1 128 ? 7.734 -15.016 -22.641 1 91.44 128 GLY A CA 1
ATOM 1027 C C . GLY A 1 128 ? 6.434 -15.742 -22.922 1 91.44 128 GLY A C 1
ATOM 1028 O O . GLY A 1 128 ? 5.402 -15.445 -22.328 1 91.44 128 GLY A O 1
ATOM 1029 N N . PRO A 1 129 ? 6.508 -16.734 -23.797 1 93.38 129 PRO A N 1
ATOM 1030 C CA . PRO A 1 129 ? 5.293 -17.422 -24.25 1 93.38 129 PRO A CA 1
ATOM 1031 C C . PRO A 1 129 ? 4.664 -18.281 -23.156 1 93.38 129 PRO A C 1
ATOM 1033 O O . PRO A 1 129 ? 3.527 -18.734 -23.297 1 93.38 129 PRO A O 1
ATOM 1036 N N . HIS A 1 130 ? 5.406 -18.547 -22.109 1 95.12 130 HIS A N 1
ATOM 1037 C CA . HIS A 1 130 ? 4.91 -19.406 -21.031 1 95.12 130 HIS A CA 1
ATOM 1038 C C . HIS A 1 130 ? 4.051 -18.609 -20.062 1 95.12 130 HIS A C 1
ATOM 1040 O O . HIS A 1 130 ? 3.451 -19.188 -19.141 1 95.12 130 HIS A O 1
ATOM 1046 N N . LEU A 1 131 ? 3.971 -17.234 -20.328 1 97.38 131 LEU A N 1
ATOM 1047 C CA . LEU A 1 131 ? 3.244 -16.375 -19.391 1 97.38 131 LEU A CA 1
ATOM 1048 C C . LEU A 1 131 ? 2.158 -15.586 -20.109 1 97.38 131 LEU A C 1
ATOM 1050 O O . LEU A 1 131 ? 2.293 -15.281 -21.297 1 97.38 131 LEU A O 1
ATOM 1054 N N . GLY A 1 132 ? 1.108 -15.367 -19.391 1 98.25 132 GLY A N 1
ATOM 1055 C CA . GLY A 1 132 ? 0.144 -14.336 -19.734 1 98.25 132 GLY A CA 1
ATOM 1056 C C . GLY A 1 132 ? 0.044 -13.234 -18.688 1 98.25 132 GLY A C 1
ATOM 1057 O O . GLY A 1 132 ? 0.532 -13.391 -17.578 1 98.25 132 GLY A O 1
ATOM 1058 N N . THR A 1 133 ? -0.518 -12.109 -19.156 1 98.69 133 THR A N 1
ATOM 1059 C CA . THR A 1 133 ? -0.735 -10.984 -18.266 1 98.69 133 THR A CA 1
ATOM 1060 C C . THR A 1 133 ? -2.223 -10.805 -17.969 1 98.69 133 THR A C 1
ATOM 1062 O O . THR A 1 133 ? -3.029 -10.656 -18.891 1 98.69 133 THR A O 1
ATOM 1065 N N . LEU A 1 134 ? -2.584 -10.867 -16.719 1 98.81 134 LEU A N 1
ATOM 1066 C CA . LEU A 1 134 ? -3.918 -10.469 -16.281 1 98.81 134 LEU A CA 1
ATOM 1067 C C . LEU A 1 134 ? -3.918 -9.039 -15.758 1 98.81 134 LEU A C 1
ATOM 1069 O O . LEU A 1 134 ? -3.02 -8.648 -15.008 1 98.81 134 LEU A O 1
ATOM 1073 N N . TYR A 1 135 ? -4.836 -8.266 -16.219 1 98.88 135 TYR A N 1
ATOM 1074 C CA . TYR A 1 135 ? -5.152 -6.984 -15.609 1 98.88 135 TYR A CA 1
ATOM 1075 C C . TYR A 1 135 ? -6.305 -7.121 -14.617 1 98.88 135 TYR A C 1
ATOM 1077 O O . TYR A 1 135 ? -7.344 -7.703 -14.945 1 98.88 135 TYR A O 1
ATOM 1085 N N . LEU A 1 136 ? -6.133 -6.574 -13.484 1 98.88 136 LEU A N 1
ATOM 1086 C CA . LEU A 1 136 ? -6.992 -6.906 -12.359 1 98.88 136 LEU A CA 1
ATOM 1087 C C . LEU A 1 136 ? -7.418 -5.645 -11.609 1 98.88 136 LEU A C 1
ATOM 1089 O O . LEU A 1 136 ? -6.672 -4.664 -11.57 1 98.88 136 LEU A O 1
ATOM 1093 N N . HIS A 1 137 ? -8.609 -5.684 -11.055 1 98.94 137 HIS A N 1
ATOM 1094 C CA . HIS A 1 137 ? -9.164 -4.621 -10.227 1 98.94 137 HIS A CA 1
ATOM 1095 C C . HIS A 1 137 ? -9.672 -5.172 -8.891 1 98.94 137 HIS A C 1
ATOM 1097 O O . HIS A 1 137 ? -10.492 -6.09 -8.867 1 98.94 137 HIS A O 1
ATOM 1103 N N . TRP A 1 138 ? -9.148 -4.656 -7.773 1 98.94 138 TRP A N 1
ATOM 1104 C CA . TRP A 1 138 ? -9.555 -5.062 -6.434 1 98.94 138 TRP A CA 1
ATOM 1105 C C . TRP A 1 138 ? -10.461 -4.02 -5.797 1 98.94 138 TRP A C 1
ATOM 1107 O O . TRP A 1 138 ? -10.242 -2.814 -5.945 1 98.94 138 TRP A O 1
ATOM 1117 N N . GLU A 1 139 ? -11.453 -4.484 -5.047 1 98.94 139 GLU A N 1
ATOM 1118 C CA . GLU A 1 139 ? -12.297 -3.625 -4.227 1 98.94 139 GLU A CA 1
ATOM 1119 C C . GLU A 1 139 ? -12.531 -4.23 -2.846 1 98.94 139 GLU A C 1
ATOM 1121 O O . GLU A 1 139 ? -12.75 -5.434 -2.721 1 98.94 139 GLU A O 1
ATOM 1126 N N . ALA A 1 140 ? -12.414 -3.453 -1.849 1 98.94 140 ALA A N 1
ATOM 1127 C CA . ALA A 1 140 ? -12.945 -3.766 -0.526 1 98.94 140 ALA A CA 1
ATOM 1128 C C . ALA A 1 140 ? -14.266 -3.045 -0.285 1 98.94 140 ALA A C 1
ATOM 1130 O O . ALA A 1 140 ? -14.375 -1.838 -0.512 1 98.94 140 ALA A O 1
ATOM 1131 N N . LEU A 1 141 ? -15.242 -3.771 0.249 1 98.94 141 LEU A N 1
ATOM 1132 C CA . LEU A 1 141 ? -16.594 -3.23 0.337 1 98.94 141 LEU A CA 1
ATOM 1133 C C . LEU A 1 141 ? -17.125 -3.34 1.76 1 98.94 141 LEU A C 1
ATOM 1135 O O . LEU A 1 141 ? -16.969 -4.379 2.408 1 98.94 141 LEU A O 1
ATOM 1139 N N . ARG A 1 142 ? -17.688 -2.305 2.273 1 98.75 142 ARG A N 1
ATOM 1140 C CA . ARG A 1 142 ? -18.578 -2.289 3.422 1 98.75 142 ARG A CA 1
ATOM 1141 C C . ARG A 1 142 ? -20.047 -2.311 2.975 1 98.75 142 ARG A C 1
ATOM 1143 O O . ARG A 1 142 ? -20.609 -1.27 2.645 1 98.75 142 ARG A O 1
ATOM 1150 N N . GLY A 1 143 ? -20.672 -3.559 2.953 1 97.62 143 GLY A N 1
ATOM 1151 C CA . GLY A 1 143 ? -21.938 -3.672 2.232 1 97.62 143 GLY A CA 1
ATOM 1152 C C . GLY A 1 143 ? -21.797 -3.354 0.754 1 97.62 143 GLY A C 1
ATOM 1153 O O . GLY A 1 143 ? -21 -3.977 0.048 1 97.62 143 GLY A O 1
ATOM 1154 N N . ASP A 1 144 ? -22.469 -2.281 0.341 1 97.12 144 ASP A N 1
ATOM 1155 C CA . ASP A 1 144 ? -22.438 -1.923 -1.073 1 97.12 144 ASP A CA 1
ATOM 1156 C C . ASP A 1 144 ? -21.469 -0.771 -1.33 1 97.12 144 ASP A C 1
ATOM 1158 O O . ASP A 1 144 ? -21.266 -0.36 -2.477 1 97.12 144 ASP A O 1
ATOM 1162 N N . GLU A 1 145 ? -20.812 -0.335 -0.29 1 98.56 145 GLU A N 1
ATOM 1163 C CA . GLU A 1 145 ? -19.953 0.83 -0.407 1 98.56 145 GLU A CA 1
ATOM 1164 C C . GLU A 1 145 ? -18.484 0.413 -0.578 1 98.56 145 GLU A C 1
ATOM 1166 O O . GLU A 1 145 ? -17.938 -0.301 0.264 1 98.56 145 GLU A O 1
ATOM 1171 N N . VAL A 1 146 ? -17.875 0.863 -1.694 1 98.88 146 VAL A N 1
ATOM 1172 C CA . VAL A 1 146 ? -16.453 0.627 -1.875 1 98.88 146 VAL A CA 1
ATOM 1173 C C . VAL A 1 146 ? -15.656 1.543 -0.948 1 98.88 146 VAL A C 1
ATOM 1175 O O . VAL A 1 146 ? -15.82 2.764 -0.978 1 98.88 146 VAL A O 1
ATOM 1178 N N . VAL A 1 147 ? -14.781 0.929 -0.127 1 98.94 147 VAL A N 1
ATOM 1179 C CA . VAL A 1 147 ? -14.023 1.754 0.804 1 98.94 147 VAL A CA 1
ATOM 1180 C C . VAL A 1 147 ? -12.586 1.921 0.296 1 98.94 147 VAL A C 1
ATOM 1182 O O . VAL A 1 147 ? -11.922 2.904 0.621 1 98.94 147 VAL A O 1
ATOM 1185 N N . MET A 1 148 ? -12.117 0.953 -0.443 1 98.94 148 MET A N 1
ATOM 1186 C CA . MET A 1 148 ? -10.812 1.024 -1.097 1 98.94 148 MET A CA 1
ATOM 1187 C C . MET A 1 148 ? -10.828 0.279 -2.428 1 98.94 148 MET A C 1
ATOM 1189 O O . MET A 1 148 ? -11.508 -0.742 -2.562 1 98.94 148 MET A O 1
ATOM 1193 N N . SER A 1 149 ? -10.102 0.774 -3.354 1 98.94 149 SER A N 1
ATOM 1194 C CA . SER A 1 149 ? -9.914 0.057 -4.613 1 98.94 149 SER A CA 1
ATOM 1195 C C . SER A 1 149 ? -8.531 0.316 -5.195 1 98.94 149 SER A C 1
ATOM 1197 O O . SER A 1 149 ? -7.891 1.319 -4.871 1 98.94 149 SER A O 1
ATOM 1199 N N . PHE A 1 150 ? -8.07 -0.545 -6.016 1 98.94 150 PHE A N 1
ATOM 1200 C CA . PHE A 1 150 ? -6.863 -0.356 -6.812 1 98.94 150 PHE A CA 1
ATOM 1201 C C . PHE A 1 150 ? -6.836 -1.32 -7.996 1 98.94 150 PHE A C 1
ATOM 1203 O O . PHE A 1 150 ? -7.629 -2.262 -8.047 1 98.94 150 PHE A O 1
ATOM 1210 N N . SER A 1 151 ? -6 -1.01 -8.93 1 98.88 151 SER A N 1
ATOM 1211 C CA . SER A 1 151 ? -5.812 -1.85 -10.109 1 98.88 151 SER A CA 1
ATOM 1212 C C . SER A 1 151 ? -4.344 -2.201 -10.312 1 98.88 151 SER A C 1
ATOM 1214 O O . SER A 1 151 ? -3.461 -1.549 -9.75 1 98.88 151 SER A O 1
ATOM 1216 N N . GLY A 1 152 ? -4.176 -3.219 -11.016 1 98.38 152 GLY A N 1
ATOM 1217 C CA . GLY A 1 152 ? -2.834 -3.656 -11.367 1 98.38 152 GLY A CA 1
ATOM 1218 C C . GLY A 1 152 ? -2.82 -4.801 -12.367 1 98.38 152 GLY A C 1
ATOM 1219 O O . GLY A 1 152 ? -3.844 -5.105 -12.984 1 98.38 152 GLY A O 1
ATOM 1220 N N . ARG A 1 153 ? -1.589 -5.254 -12.602 1 98.12 153 ARG A N 1
ATOM 1221 C CA . ARG A 1 153 ? -1.434 -6.422 -13.469 1 98.12 153 ARG A CA 1
ATOM 1222 C C . ARG A 1 153 ? -0.525 -7.461 -12.82 1 98.12 153 ARG A C 1
ATOM 1224 O O . ARG A 1 153 ? 0.271 -7.137 -11.938 1 98.12 153 ARG A O 1
ATOM 1231 N N . GLY A 1 154 ? -0.748 -8.68 -13.242 1 97.94 154 GLY A N 1
ATOM 1232 C CA . GLY A 1 154 ? 0.097 -9.797 -12.836 1 97.94 154 GLY A CA 1
ATOM 1233 C C . GLY A 1 154 ? 0.363 -10.781 -13.961 1 97.94 154 GLY A C 1
ATOM 1234 O O . GLY A 1 154 ? -0.446 -10.914 -14.883 1 97.94 154 GLY A O 1
ATOM 1235 N N . TRP A 1 155 ? 1.535 -11.359 -13.859 1 98.31 155 TRP A N 1
ATOM 1236 C CA . TRP A 1 155 ? 1.866 -12.43 -14.797 1 98.31 155 TRP A CA 1
ATOM 1237 C C . TRP A 1 155 ? 1.492 -13.789 -14.219 1 98.31 155 TRP A C 1
ATOM 1239 O O . TRP A 1 155 ? 1.73 -14.062 -13.039 1 98.31 155 TRP A O 1
ATOM 1249 N N . PHE A 1 156 ? 0.877 -14.586 -15.031 1 98.5 156 PHE A N 1
ATOM 1250 C CA . PHE A 1 156 ? 0.462 -15.93 -14.656 1 98.5 156 PHE A CA 1
ATOM 1251 C C . PHE A 1 156 ? 0.91 -16.953 -15.695 1 98.5 156 PHE A C 1
ATOM 1253 O O . PHE A 1 156 ? 0.847 -16.688 -16.891 1 98.5 156 PHE A O 1
ATOM 1260 N N . TYR A 1 157 ? 1.327 -18.078 -15.219 1 97.88 157 TYR A N 1
ATOM 1261 C CA . TYR A 1 157 ? 1.799 -19.141 -16.109 1 97.88 157 TYR A CA 1
ATOM 1262 C C . TYR A 1 157 ? 0.646 -19.719 -16.906 1 97.88 157 TYR A C 1
ATOM 1264 O O . TYR A 1 157 ? -0.455 -19.906 -16.391 1 97.88 157 TYR A O 1
ATOM 1272 N N . LYS A 1 158 ? 0.998 -20.031 -18.172 1 96.88 158 LYS A N 1
ATOM 1273 C CA . LYS A 1 158 ? 0.127 -20.859 -19 1 96.88 158 LYS A CA 1
ATOM 1274 C C . LYS A 1 158 ? 0.26 -22.344 -18.625 1 96.88 158 LYS A C 1
ATOM 1276 O O . LYS A 1 158 ? 1.271 -22.75 -18.062 1 96.88 158 LYS A O 1
ATOM 1281 N N . ARG A 1 159 ? -0.823 -23.016 -18.953 1 94.44 159 ARG A N 1
ATOM 1282 C CA . ARG A 1 159 ? -0.839 -24.438 -18.641 1 94.44 159 ARG A CA 1
ATOM 1283 C C . ARG A 1 159 ? 0.325 -25.156 -19.312 1 94.44 159 ARG A C 1
ATOM 1285 O O . ARG A 1 159 ? 0.536 -25.016 -20.516 1 94.44 159 ARG A O 1
ATOM 1292 N N . PRO A 1 160 ? 1.135 -25.922 -18.469 1 89 160 PRO A N 1
ATOM 1293 C CA . PRO A 1 160 ? 2.232 -26.672 -19.094 1 89 160 PRO A CA 1
ATOM 1294 C C . PRO A 1 160 ? 1.746 -27.719 -20.094 1 89 160 PRO A C 1
ATOM 1296 O O . PRO A 1 160 ? 0.647 -28.25 -19.938 1 89 160 PRO A O 1
ATOM 1299 N N . ALA A 1 161 ? 2.502 -27.875 -21.328 1 77.19 161 ALA A N 1
ATOM 1300 C CA . ALA A 1 161 ? 2.176 -28.781 -22.422 1 77.19 161 ALA A CA 1
ATOM 1301 C C . ALA A 1 161 ? 1.912 -30.203 -21.906 1 77.19 161 ALA A C 1
ATOM 1303 O O . ALA A 1 161 ? 1.101 -30.938 -22.469 1 77.19 161 ALA A O 1
ATOM 1304 N N . ASP A 1 162 ? 2.695 -30.625 -21.016 1 63.53 162 ASP A N 1
ATOM 1305 C CA . ASP A 1 162 ? 2.477 -32.031 -20.641 1 63.53 162 ASP A CA 1
ATOM 1306 C C . ASP A 1 162 ? 1.114 -32.219 -19.969 1 63.53 162 ASP A C 1
ATOM 1308 O O . ASP A 1 162 ? 0.668 -33.344 -19.766 1 63.53 162 ASP A O 1
ATOM 1312 N N . GLN A 1 163 ? 0.491 -31.094 -19.578 1 52.62 163 GLN A N 1
ATOM 1313 C CA . GLN A 1 163 ? -0.819 -31.203 -18.953 1 52.62 163 GLN A CA 1
ATOM 1314 C C . GLN A 1 163 ? -1.939 -31 -19.969 1 52.62 163 GLN A C 1
ATOM 1316 O O . GLN A 1 163 ? -3.119 -31.094 -19.625 1 52.62 163 GLN A O 1
ATOM 1321 N N . ASN A 1 164 ? -1.572 -30.594 -21.141 1 44.16 164 ASN A N 1
ATOM 1322 C CA . ASN A 1 164 ? -2.645 -30.594 -22.125 1 44.16 164 ASN A CA 1
ATOM 1323 C C . ASN A 1 164 ? -3.031 -32 -22.531 1 44.16 164 ASN A C 1
ATOM 1325 O O . ASN A 1 164 ? -2.174 -32.875 -22.641 1 44.16 164 ASN A O 1
ATOM 1329 N N . MET B 1 1 ? -19.125 31 18.562 1 31.8 1 MET B N 1
ATOM 1330 C CA . MET B 1 1 ? -18.328 30.922 17.344 1 31.8 1 MET B CA 1
ATOM 1331 C C . MET B 1 1 ? -17.156 29.969 17.516 1 31.8 1 MET B C 1
ATOM 1333 O O . MET B 1 1 ? -16.266 30.203 18.328 1 31.8 1 MET B O 1
ATOM 1337 N N . THR B 1 2 ? -17.344 28.672 17.391 1 40 2 THR B N 1
ATOM 1338 C CA . THR B 1 2 ? -16.297 27.75 17.828 1 40 2 THR B CA 1
ATOM 1339 C C . THR B 1 2 ? -14.977 28.094 17.141 1 40 2 THR B C 1
ATOM 1341 O O . THR B 1 2 ? -14.93 28.281 15.922 1 40 2 THR B O 1
ATOM 1344 N N . THR B 1 3 ? -14.133 28.703 17.766 1 43.59 3 THR B N 1
ATOM 1345 C CA . THR B 1 3 ? -12.828 29.109 17.25 1 43.59 3 THR B CA 1
ATOM 1346 C C . THR B 1 3 ? -12.25 28.016 16.359 1 43.59 3 THR B C 1
ATOM 1348 O O . THR B 1 3 ? -12.094 26.875 16.781 1 43.59 3 THR B O 1
ATOM 1351 N N . PRO B 1 4 ? -12.273 28.297 15.039 1 53.69 4 PRO B N 1
ATOM 1352 C CA . PRO B 1 4 ? -11.758 27.234 14.172 1 53.69 4 PRO B CA 1
ATOM 1353 C C . PRO B 1 4 ? -10.438 26.656 14.672 1 53.69 4 PRO B C 1
ATOM 1355 O O . PRO B 1 4 ? -9.531 27.391 15.047 1 53.69 4 PRO B O 1
ATOM 1358 N N . GLN B 1 5 ? -10.406 25.453 15.289 1 65.81 5 GLN B N 1
ATOM 1359 C CA . GLN B 1 5 ? -9.211 24.828 15.844 1 65.81 5 GLN B CA 1
ATOM 1360 C C . GLN B 1 5 ? -8.07 24.844 14.828 1 65.81 5 GLN B C 1
ATOM 1362 O O . GLN B 1 5 ? -8.289 24.641 13.633 1 65.81 5 GLN B O 1
ATOM 1367 N N . ARG B 1 6 ? -6.949 25.578 15.203 1 84.5 6 ARG B N 1
ATOM 1368 C CA . ARG B 1 6 ? -5.723 25.641 14.422 1 84.5 6 ARG B CA 1
ATOM 1369 C C . ARG B 1 6 ? -5.289 24.25 13.961 1 84.5 6 ARG B C 1
ATOM 1371 O O . ARG B 1 6 ? -5.246 23.312 14.766 1 84.5 6 ARG B O 1
ATOM 1378 N N . PRO B 1 7 ? -5.031 24.188 12.719 1 92.81 7 PRO B N 1
ATOM 1379 C CA . PRO B 1 7 ? -4.566 22.891 12.242 1 92.81 7 PRO B CA 1
ATOM 1380 C C . PRO B 1 7 ? -3.293 22.422 12.938 1 92.81 7 PRO B C 1
ATOM 1382 O O . PRO B 1 7 ? -2.428 23.234 13.266 1 92.81 7 PRO B O 1
ATOM 1385 N N . LEU B 1 8 ? -3.258 21.188 13.227 1 95 8 LEU B N 1
ATOM 1386 C CA . LEU B 1 8 ? -2.086 20.547 13.828 1 95 8 LEU B CA 1
ATOM 1387 C C . LEU B 1 8 ? -1.436 19.578 12.852 1 95 8 LEU B C 1
ATOM 1389 O O . LEU B 1 8 ? -2.004 19.266 11.805 1 95 8 LEU B O 1
ATOM 1393 N N . SER B 1 9 ? -0.229 19.219 13.219 1 98.12 9 SER B N 1
ATOM 1394 C CA . SER B 1 9 ? 0.457 18.203 12.43 1 98.12 9 SER B CA 1
ATOM 1395 C C . SER B 1 9 ? -0.202 16.844 12.594 1 98.12 9 SER B C 1
ATOM 1397 O O . SER B 1 9 ? -1.107 16.672 13.414 1 98.12 9 SER B O 1
ATOM 1399 N N . ALA B 1 10 ? 0.303 15.859 11.82 1 98.25 10 ALA B N 1
ATOM 1400 C CA . ALA B 1 10 ? -0.24 14.508 11.867 1 98.25 10 ALA B CA 1
ATOM 1401 C C . ALA B 1 10 ? 0.043 13.852 13.219 1 98.25 10 ALA B C 1
ATOM 1403 O O . ALA B 1 10 ? -0.547 12.82 13.547 1 98.25 10 ALA B O 1
ATOM 1404 N N . THR B 1 11 ? 0.967 14.43 13.992 1 98.12 11 THR B N 1
ATOM 1405 C CA . THR B 1 11 ? 1.291 13.883 15.305 1 98.12 11 THR B CA 1
ATOM 1406 C C . THR B 1 11 ? 0.914 14.859 16.406 1 98.12 11 THR B C 1
ATOM 1408 O O . THR B 1 11 ? 1.474 14.82 17.5 1 98.12 11 THR B O 1
ATOM 1411 N N . LEU B 1 12 ? 0.084 15.789 16.078 1 96.81 12 LEU B N 1
ATOM 1412 C CA . LEU B 1 12 ? -0.583 16.703 16.984 1 96.81 12 LEU B CA 1
ATOM 1413 C C . LEU B 1 12 ? 0.403 17.734 17.547 1 96.81 12 LEU B C 1
ATOM 1415 O O . LEU B 1 12 ? 0.214 18.234 18.656 1 96.81 12 LEU B O 1
ATOM 1419 N N . GLU B 1 13 ? 1.486 17.906 16.859 1 96.69 13 GLU B N 1
ATOM 1420 C CA . GLU B 1 13 ? 2.428 18.984 17.156 1 96.69 13 GLU B CA 1
ATOM 1421 C C . GLU B 1 13 ? 2.117 20.234 16.344 1 96.69 13 GLU B C 1
ATOM 1423 O O . GLU B 1 13 ? 1.392 20.172 15.344 1 96.69 13 GLU B O 1
ATOM 1428 N N . GLU B 1 14 ? 2.691 21.344 16.812 1 96.19 14 GLU B N 1
ATOM 1429 C CA . GLU B 1 14 ? 2.578 22.562 16 1 96.19 14 GLU B CA 1
ATOM 1430 C C . GLU B 1 14 ? 3.32 22.422 14.68 1 96.19 14 GLU B C 1
ATOM 1432 O O . GLU B 1 14 ? 4.504 22.078 14.656 1 96.19 14 GLU B O 1
ATOM 1437 N N . PRO B 1 15 ? 2.6 22.703 13.617 1 97.75 15 PRO B N 1
ATOM 1438 C CA . PRO B 1 15 ? 3.275 22.562 12.32 1 97.75 15 PRO B CA 1
ATOM 1439 C C . PRO B 1 15 ? 4.398 23.594 12.141 1 97.75 15 PRO B C 1
ATOM 1441 O O . PRO B 1 15 ? 4.277 24.734 12.586 1 97.75 15 PRO B O 1
ATOM 1444 N N . GLN B 1 16 ? 5.391 23.125 11.438 1 97.62 16 GLN B N 1
ATOM 1445 C CA . GLN B 1 16 ? 6.508 24 11.086 1 97.62 16 GLN B CA 1
ATOM 1446 C C . GLN B 1 16 ? 6.402 24.469 9.641 1 97.62 16 GLN B C 1
ATOM 1448 O O . GLN B 1 16 ? 6.965 25.5 9.273 1 97.62 16 GLN B O 1
ATOM 1453 N N . LEU B 1 17 ? 5.785 23.672 8.883 1 98.25 17 LEU B N 1
ATOM 1454 C CA . LEU B 1 17 ? 5.641 23.969 7.457 1 98.25 17 LEU B CA 1
ATOM 1455 C C . LEU B 1 17 ? 4.172 23.969 7.051 1 98.25 17 LEU B C 1
ATOM 1457 O O . LEU B 1 17 ? 3.406 23.094 7.457 1 98.25 17 LEU B O 1
ATOM 1461 N N . TRP B 1 18 ? 3.861 24.969 6.281 1 98.12 18 TRP B N 1
ATOM 1462 C CA . TRP B 1 18 ? 2.533 25.141 5.699 1 98.12 18 TRP B CA 1
ATOM 1463 C C . TRP B 1 18 ? 2.59 25.031 4.176 1 98.12 18 TRP B C 1
ATOM 1465 O O . TRP B 1 18 ? 3.674 25 3.59 1 98.12 18 TRP B O 1
ATOM 1475 N N . PHE B 1 19 ? 1.373 24.969 3.508 1 98.44 19 PHE B N 1
ATOM 1476 C CA . PHE B 1 19 ? 1.289 24.766 2.066 1 98.44 19 PHE B CA 1
ATOM 1477 C C . PHE B 1 19 ? 2.213 25.734 1.328 1 98.44 19 PHE B C 1
ATOM 1479 O O . PHE B 1 19 ? 2.908 25.328 0.389 1 98.44 19 PHE B O 1
ATOM 1486 N N . GLU B 1 20 ? 2.275 26.906 1.812 1 97.88 20 GLU B N 1
ATOM 1487 C CA . GLU B 1 20 ? 3.012 27.969 1.131 1 97.88 20 GLU B CA 1
ATOM 1488 C C . GLU B 1 20 ? 4.516 27.719 1.188 1 97.88 20 GLU B C 1
ATOM 1490 O O . GLU B 1 20 ? 5.27 28.266 0.379 1 97.88 20 GLU B O 1
ATOM 1495 N N . ASP B 1 21 ? 4.93 26.906 2.107 1 98.31 21 ASP B N 1
ATOM 1496 C CA . ASP B 1 21 ? 6.359 26.75 2.367 1 98.31 21 ASP B CA 1
ATOM 1497 C C . ASP B 1 21 ? 6.984 25.75 1.396 1 98.31 21 ASP B C 1
ATOM 1499 O O . ASP B 1 21 ? 8.203 25.578 1.375 1 98.31 21 ASP B O 1
ATOM 1503 N N . PHE B 1 22 ? 6.129 25.094 0.567 1 98.69 22 PHE B N 1
ATOM 1504 C CA . PHE B 1 22 ? 6.637 24.094 -0.362 1 98.69 22 PHE B CA 1
ATOM 1505 C C . PHE B 1 22 ? 6.824 24.688 -1.752 1 98.69 22 PHE B C 1
ATOM 1507 O O . PHE B 1 22 ? 6.137 25.641 -2.125 1 98.69 22 PHE B O 1
ATOM 1514 N N . GLU B 1 23 ? 7.785 24.141 -2.455 1 98.5 23 GLU B N 1
ATOM 1515 C CA . GLU B 1 23 ? 8.062 24.531 -3.834 1 98.5 23 GLU B CA 1
ATOM 1516 C C . GLU B 1 23 ? 8.195 23.312 -4.734 1 98.5 23 GLU B C 1
ATOM 1518 O O . GLU B 1 23 ? 8.766 22.297 -4.336 1 98.5 23 GLU B O 1
ATOM 1523 N N . VAL B 1 24 ? 7.707 23.5 -5.988 1 98.81 24 VAL B N 1
ATOM 1524 C CA . VAL B 1 24 ? 7.84 22.422 -6.973 1 98.81 24 VAL B CA 1
ATOM 1525 C C . VAL B 1 24 ? 9.312 22.109 -7.203 1 98.81 24 VAL B C 1
ATOM 1527 O O . VAL B 1 24 ? 10.133 23.031 -7.375 1 98.81 24 VAL B O 1
ATOM 1530 N N . GLY B 1 25 ? 9.711 20.844 -7.145 1 98.81 25 GLY B N 1
ATOM 1531 C CA . GLY B 1 25 ? 11.094 20.406 -7.336 1 98.81 25 GLY B CA 1
ATOM 1532 C C . GLY B 1 25 ? 11.82 20.156 -6.031 1 98.81 25 GLY B C 1
ATOM 1533 O O . GLY B 1 25 ? 12.906 19.562 -6.023 1 98.81 25 GLY B O 1
ATOM 1534 N N . GLN B 1 26 ? 11.258 20.625 -4.926 1 98.75 26 GLN B N 1
ATOM 1535 C CA . GLN B 1 26 ? 11.867 20.422 -3.615 1 98.75 26 GLN B CA 1
ATOM 1536 C C . GLN B 1 26 ? 11.953 18.938 -3.268 1 98.75 26 GLN B C 1
ATOM 1538 O O . GLN B 1 26 ? 11.008 18.188 -3.514 1 98.75 26 GLN B O 1
ATOM 1543 N N . VAL B 1 27 ? 13.117 18.531 -2.721 1 98.81 27 VAL B N 1
ATOM 1544 C CA . VAL B 1 27 ? 13.359 17.141 -2.35 1 98.81 27 VAL B CA 1
ATOM 1545 C C . VAL B 1 27 ? 13.609 17.047 -0.848 1 98.81 27 VAL B C 1
ATOM 1547 O O . VAL B 1 27 ? 14.367 17.844 -0.287 1 98.81 27 VAL B O 1
ATOM 1550 N N . PHE B 1 28 ? 12.992 16.109 -0.204 1 98.81 28 PHE B N 1
ATOM 1551 C CA . PHE B 1 28 ? 13.172 15.812 1.214 1 98.81 28 PHE B CA 1
ATOM 1552 C C . PHE B 1 28 ? 13.742 14.414 1.414 1 98.81 28 PHE B C 1
ATOM 1554 O O . PHE B 1 28 ? 13.234 13.445 0.857 1 98.81 28 PHE B O 1
ATOM 1561 N N . GLU B 1 29 ? 14.789 14.344 2.18 1 98.69 29 GLU B N 1
ATOM 1562 C CA . GLU B 1 29 ? 15.273 13.055 2.666 1 98.69 29 GLU B CA 1
ATOM 1563 C C . GLU B 1 29 ? 14.539 12.633 3.936 1 98.69 29 GLU B C 1
ATOM 1565 O O . GLU B 1 29 ? 14.695 13.266 4.984 1 98.69 29 GLU B O 1
ATOM 1570 N N . LEU B 1 30 ? 13.812 11.555 3.881 1 98.69 30 LEU B N 1
ATOM 1571 C CA . LEU B 1 30 ? 12.875 11.234 4.953 1 98.69 30 LEU B CA 1
ATOM 1572 C C . LEU B 1 30 ? 13.523 10.32 5.988 1 98.69 30 LEU B C 1
ATOM 1574 O O . LEU B 1 30 ? 13.023 10.195 7.109 1 98.69 30 LEU B O 1
ATOM 1578 N N . GLY B 1 31 ? 14.586 9.641 5.625 1 97.94 31 GLY B N 1
ATOM 1579 C CA . GLY B 1 31 ? 15.242 8.727 6.547 1 97.94 31 GLY B CA 1
ATOM 1580 C C . GLY B 1 31 ? 15.414 7.328 5.977 1 97.94 31 GLY B C 1
ATOM 1581 O O . GLY B 1 31 ? 15.273 7.125 4.77 1 97.94 31 GLY B O 1
ATOM 1582 N N . GLU B 1 32 ? 15.711 6.383 6.977 1 98.5 32 GLU B N 1
ATOM 1583 C CA . GLU B 1 32 ? 16.109 5.043 6.57 1 98.5 32 GLU B CA 1
ATOM 1584 C C . GLU B 1 32 ? 15.109 3.996 7.043 1 98.5 32 GLU B C 1
ATOM 1586 O O . GLU B 1 32 ? 14.539 4.121 8.133 1 98.5 32 GLU B O 1
ATOM 1591 N N . ILE B 1 33 ? 14.891 3.004 6.188 1 98.44 33 ILE B N 1
ATOM 1592 C CA . ILE B 1 33 ? 14.164 1.776 6.488 1 98.44 33 ILE B CA 1
ATOM 1593 C C . ILE B 1 33 ? 15.133 0.592 6.492 1 98.44 33 ILE B C 1
ATOM 1595 O O . ILE B 1 33 ? 15.938 0.439 5.574 1 98.44 33 ILE B O 1
ATOM 1599 N N . ILE B 1 34 ? 15.047 -0.177 7.527 1 98.81 34 ILE B N 1
ATOM 1600 C CA . ILE B 1 34 ? 15.867 -1.383 7.586 1 98.81 34 ILE B CA 1
ATOM 1601 C C . ILE B 1 34 ? 14.977 -2.619 7.523 1 98.81 34 ILE B C 1
ATOM 1603 O O . ILE B 1 34 ? 14.047 -2.76 8.32 1 98.81 34 ILE B O 1
ATOM 1607 N N . ALA B 1 35 ? 15.258 -3.486 6.57 1 98.81 35 ALA B N 1
ATOM 1608 C CA . ALA B 1 35 ? 14.5 -4.727 6.426 1 98.81 35 ALA B CA 1
ATOM 1609 C C . ALA B 1 35 ? 15.031 -5.805 7.371 1 98.81 35 ALA B C 1
ATOM 1611 O O . ALA B 1 35 ? 15.75 -6.711 6.945 1 98.81 35 ALA B O 1
ATOM 1612 N N . GLU B 1 36 ? 14.578 -5.738 8.531 1 98.69 36 GLU B N 1
ATOM 1613 C CA . GLU B 1 36 ? 14.953 -6.77 9.492 1 98.69 36 GLU B CA 1
ATOM 1614 C C . GLU B 1 36 ? 14.266 -8.094 9.18 1 98.69 36 GLU B C 1
ATOM 1616 O O . GLU B 1 36 ? 13.055 -8.133 8.961 1 98.69 36 GLU B O 1
ATOM 1621 N N . HIS B 1 37 ? 15 -9.148 9.227 1 98.56 37 HIS B N 1
ATOM 1622 C CA . HIS B 1 37 ? 14.516 -10.469 8.828 1 98.56 37 HIS B CA 1
ATOM 1623 C C . HIS B 1 37 ? 13.195 -10.797 9.516 1 98.56 37 HIS B C 1
ATOM 1625 O O . HIS B 1 37 ? 12.195 -11.07 8.844 1 98.56 37 HIS B O 1
ATOM 1631 N N . ASP B 1 38 ? 13.18 -10.75 10.836 1 98.69 38 ASP B N 1
ATOM 1632 C CA . ASP B 1 38 ? 11.992 -11.18 11.57 1 98.69 38 ASP B CA 1
ATOM 1633 C C . ASP B 1 38 ? 10.797 -10.289 11.266 1 98.69 38 ASP B C 1
ATOM 1635 O O . ASP B 1 38 ? 9.664 -10.758 11.188 1 98.69 38 ASP B O 1
ATOM 1639 N N . GLU B 1 39 ? 11.023 -9.055 11.086 1 98.75 39 GLU B N 1
ATOM 1640 C CA . GLU B 1 39 ? 9.914 -8.133 10.82 1 98.75 39 GLU B CA 1
ATOM 1641 C C . GLU B 1 39 ? 9.289 -8.398 9.453 1 98.75 39 GLU B C 1
ATOM 1643 O O . GLU B 1 39 ? 8.062 -8.469 9.328 1 98.75 39 GLU B O 1
ATOM 1648 N N . ILE B 1 40 ? 10.18 -8.523 8.383 1 98.81 40 ILE B N 1
ATOM 1649 C CA . ILE B 1 40 ? 9.617 -8.703 7.047 1 98.81 40 ILE B CA 1
ATOM 1650 C C . ILE B 1 40 ? 8.922 -10.055 6.953 1 98.81 40 ILE B C 1
ATOM 1652 O O . ILE B 1 40 ? 7.906 -10.195 6.27 1 98.81 40 ILE B O 1
ATOM 1656 N N . VAL B 1 41 ? 9.398 -11.078 7.703 1 98.88 41 VAL B N 1
ATOM 1657 C CA . VAL B 1 41 ? 8.773 -12.398 7.684 1 98.88 41 VAL B CA 1
ATOM 1658 C C . VAL B 1 41 ? 7.449 -12.359 8.438 1 98.88 41 VAL B C 1
ATOM 1660 O O . VAL B 1 41 ? 6.445 -12.898 7.969 1 98.88 41 VAL B O 1
ATOM 1663 N N . ASP B 1 42 ? 7.441 -11.75 9.609 1 98.88 42 ASP B N 1
ATOM 1664 C CA . ASP B 1 42 ? 6.219 -11.656 10.391 1 98.88 42 ASP B CA 1
ATOM 1665 C C . ASP B 1 42 ? 5.141 -10.883 9.633 1 98.88 42 ASP B C 1
ATOM 1667 O O . ASP B 1 42 ? 3.967 -11.258 9.656 1 98.88 42 ASP B O 1
ATOM 1671 N N . PHE B 1 43 ? 5.527 -9.789 8.953 1 98.94 43 PHE B N 1
ATOM 1672 C CA . PHE B 1 43 ? 4.578 -9.031 8.141 1 98.94 43 PHE B CA 1
ATOM 1673 C C . PHE B 1 43 ? 3.979 -9.914 7.051 1 98.94 43 PHE B C 1
ATOM 1675 O O . PHE B 1 43 ? 2.762 -9.922 6.855 1 98.94 43 PHE B O 1
ATOM 1682 N N . ALA B 1 44 ? 4.852 -10.617 6.418 1 98.94 44 ALA B N 1
ATOM 1683 C CA . ALA B 1 44 ? 4.398 -11.453 5.309 1 98.94 44 ALA B CA 1
ATOM 1684 C C . ALA B 1 44 ? 3.494 -12.578 5.805 1 98.94 44 ALA B C 1
ATOM 1686 O O . ALA B 1 44 ? 2.484 -12.898 5.172 1 98.94 44 ALA B O 1
ATOM 1687 N N . ARG B 1 45 ? 3.85 -13.203 6.922 1 98.88 45 ARG B N 1
ATOM 1688 C CA . ARG B 1 45 ? 3.012 -14.266 7.465 1 98.88 45 ARG B CA 1
ATOM 1689 C C . ARG B 1 45 ? 1.599 -13.758 7.738 1 98.88 45 ARG B C 1
ATOM 1691 O O . ARG B 1 45 ? 0.624 -14.484 7.52 1 98.88 45 ARG B O 1
ATOM 1698 N N . ARG B 1 46 ? 1.535 -12.562 8.109 1 98.88 46 ARG B N 1
ATOM 1699 C CA . ARG B 1 46 ? 0.226 -12.016 8.461 1 98.88 46 ARG B CA 1
ATOM 1700 C C . ARG B 1 46 ? -0.519 -11.547 7.211 1 98.88 46 ARG B C 1
ATOM 1702 O O . ARG B 1 46 ? -1.733 -11.727 7.105 1 98.88 46 ARG B O 1
ATOM 1709 N N . PHE B 1 47 ? 0.193 -10.93 6.191 1 98.94 47 PHE B N 1
ATOM 1710 C CA . PHE B 1 47 ? -0.536 -10.156 5.195 1 98.94 47 PHE B CA 1
ATOM 1711 C C . PHE B 1 47 ? -0.251 -10.672 3.791 1 98.94 47 PHE B C 1
ATOM 1713 O O . PHE B 1 47 ? -1.034 -10.438 2.869 1 98.94 47 PHE B O 1
ATOM 1720 N N . ASP B 1 48 ? 0.854 -11.367 3.6 1 98.88 48 ASP B N 1
ATOM 1721 C CA . ASP B 1 48 ? 1.273 -11.734 2.25 1 98.88 48 ASP B CA 1
ATOM 1722 C C . ASP B 1 48 ? 2.076 -13.031 2.262 1 98.88 48 ASP B C 1
ATOM 1724 O O . ASP B 1 48 ? 3.242 -13.055 1.864 1 98.88 48 ASP B O 1
ATOM 1728 N N . PRO B 1 49 ? 1.433 -14.133 2.691 1 98.81 49 PRO B N 1
ATOM 1729 C CA . PRO B 1 49 ? 2.197 -15.359 2.9 1 98.81 49 PRO B CA 1
ATOM 1730 C C . PRO B 1 49 ? 2.461 -16.125 1.603 1 98.81 49 PRO B C 1
ATOM 1732 O O . PRO B 1 49 ? 2.195 -17.328 1.52 1 98.81 49 PRO B O 1
ATOM 1735 N N . GLN B 1 50 ? 3.035 -15.461 0.582 1 98.69 50 GLN B N 1
ATOM 1736 C CA . GLN B 1 50 ? 3.588 -16.125 -0.59 1 98.69 50 GLN B CA 1
ATOM 1737 C C . GLN B 1 50 ? 4.934 -16.781 -0.268 1 98.69 50 GLN B C 1
ATOM 1739 O O . GLN B 1 50 ? 5.707 -16.25 0.532 1 98.69 50 GLN B O 1
ATOM 1744 N N . TRP B 1 51 ? 5.18 -17.859 -0.876 1 98.25 51 TRP B N 1
ATOM 1745 C CA . TRP B 1 51 ? 6.285 -18.703 -0.444 1 98.25 51 TRP B CA 1
ATOM 1746 C C . TRP B 1 51 ? 7.602 -17.938 -0.456 1 98.25 51 TRP B C 1
ATOM 1748 O O . TRP B 1 51 ? 8.445 -18.125 0.42 1 98.25 51 TRP B O 1
ATOM 1758 N N . TYR B 1 52 ? 7.852 -17 -1.355 1 97.62 52 TYR B N 1
ATOM 1759 C CA . TYR B 1 52 ? 9.125 -16.297 -1.444 1 97.62 52 TYR B CA 1
ATOM 1760 C C . TYR B 1 52 ? 9.219 -15.203 -0.382 1 97.62 52 TYR B C 1
ATOM 1762 O O . TYR B 1 52 ? 10.266 -14.57 -0.228 1 97.62 52 TYR B O 1
ATOM 1770 N N . HIS B 1 53 ? 8.211 -15.031 0.417 1 98.62 53 HIS B N 1
ATOM 1771 C CA . HIS B 1 53 ? 8.25 -14.109 1.549 1 98.62 53 HIS B CA 1
ATOM 1772 C C . HIS B 1 53 ? 8.414 -14.859 2.865 1 98.62 53 HIS B C 1
ATOM 1774 O O . HIS B 1 53 ? 8.766 -14.266 3.885 1 98.62 53 HIS B O 1
ATOM 1780 N N . VAL B 1 54 ? 8.094 -16.172 2.91 1 98.62 54 VAL B N 1
ATOM 1781 C CA . VAL B 1 54 ? 7.949 -16.766 4.238 1 98.62 54 VAL B CA 1
ATOM 1782 C C . VAL B 1 54 ? 8.672 -18.109 4.285 1 98.62 54 VAL B C 1
ATOM 1784 O O . VAL B 1 54 ? 8.961 -18.625 5.367 1 98.62 54 VAL B O 1
ATOM 1787 N N . ASP B 1 55 ? 8.945 -18.797 3.178 1 98.25 55 ASP B N 1
ATOM 1788 C CA . ASP B 1 55 ? 9.578 -20.109 3.133 1 98.25 55 ASP B CA 1
ATOM 1789 C C . ASP B 1 55 ? 11.055 -20 2.787 1 98.25 55 ASP B C 1
ATOM 1791 O O . ASP B 1 55 ? 11.422 -19.953 1.612 1 98.25 55 ASP B O 1
ATOM 1795 N N . GLU B 1 56 ? 11.898 -20.062 3.789 1 97.75 56 GLU B N 1
ATOM 1796 C CA . GLU B 1 56 ? 13.336 -19.828 3.645 1 97.75 56 GLU B CA 1
ATOM 1797 C C . GLU B 1 56 ? 13.961 -20.812 2.662 1 97.75 56 GLU B C 1
ATOM 1799 O O . GLU B 1 56 ? 14.734 -20.422 1.788 1 97.75 56 GLU B O 1
ATOM 1804 N N . ASP B 1 57 ? 13.625 -22.047 2.824 1 97.75 57 ASP B N 1
ATOM 1805 C CA . ASP B 1 57 ? 14.219 -23.078 1.985 1 97.75 57 ASP B CA 1
ATOM 1806 C C . ASP B 1 57 ? 13.805 -22.906 0.524 1 97.75 57 ASP B C 1
ATOM 1808 O O . ASP B 1 57 ? 14.648 -22.969 -0.375 1 97.75 57 ASP B O 1
ATOM 1812 N N . ALA B 1 58 ? 12.531 -22.688 0.301 1 96.94 58 ALA B N 1
ATOM 1813 C CA . ALA B 1 58 ? 12.055 -22.5 -1.065 1 96.94 58 ALA B CA 1
ATOM 1814 C C . ALA B 1 58 ? 12.672 -21.266 -1.706 1 96.94 58 ALA B C 1
ATOM 1816 O O . ALA B 1 58 ? 13.078 -21.297 -2.871 1 96.94 58 ALA B O 1
ATOM 1817 N N . ALA B 1 59 ? 12.734 -20.188 -0.938 1 97.06 59 ALA B N 1
ATOM 1818 C CA . ALA B 1 59 ? 13.305 -18.953 -1.458 1 97.06 59 ALA B CA 1
ATOM 1819 C C . ALA B 1 59 ? 14.773 -19.125 -1.812 1 97.06 59 ALA B C 1
ATOM 1821 O O . ALA B 1 59 ? 15.227 -18.672 -2.865 1 97.06 59 ALA B O 1
ATOM 1822 N N . LYS B 1 60 ? 15.484 -19.797 -0.954 1 96.88 60 LYS B N 1
ATOM 1823 C CA . LYS B 1 60 ? 16.906 -20.047 -1.184 1 96.88 60 LYS B CA 1
ATOM 1824 C C . LYS B 1 60 ? 17.125 -20.891 -2.439 1 96.88 60 LYS B C 1
ATOM 1826 O O . LYS B 1 60 ? 18.094 -20.672 -3.178 1 96.88 60 LYS B O 1
ATOM 1831 N N . ALA B 1 61 ? 16.266 -21.812 -2.703 1 96 61 ALA B N 1
ATOM 1832 C CA . ALA B 1 61 ? 16.391 -22.734 -3.828 1 96 61 ALA B CA 1
ATOM 1833 C C . ALA B 1 61 ? 15.898 -22.094 -5.121 1 96 61 ALA B C 1
ATOM 1835 O O . ALA B 1 61 ? 16.047 -22.672 -6.203 1 96 61 ALA B O 1
ATOM 1836 N N . SER B 1 62 ? 15.305 -20.953 -5.027 1 94.75 62 SER B N 1
ATOM 1837 C CA . SER B 1 62 ? 14.727 -20.266 -6.18 1 94.75 62 SER B CA 1
ATOM 1838 C C . SER B 1 62 ? 15.695 -19.234 -6.762 1 94.75 62 SER B C 1
ATOM 1840 O O . SER B 1 62 ? 16.812 -19.094 -6.273 1 94.75 62 SER B O 1
ATOM 1842 N N . ASN B 1 63 ? 15.242 -18.516 -7.82 1 93.56 63 ASN B N 1
ATOM 1843 C CA . ASN B 1 63 ? 16.031 -17.453 -8.438 1 93.56 63 ASN B CA 1
ATOM 1844 C C . ASN B 1 63 ? 16.172 -16.25 -7.512 1 93.56 63 ASN B C 1
ATOM 1846 O O . ASN B 1 63 ? 17 -15.375 -7.742 1 93.56 63 ASN B O 1
ATOM 1850 N N . TRP B 1 64 ? 15.383 -16.234 -6.441 1 95.44 64 TRP B N 1
ATOM 1851 C CA . TRP B 1 64 ? 15.477 -15.125 -5.5 1 95.44 64 TRP B CA 1
ATOM 1852 C C . TRP B 1 64 ? 16.719 -15.273 -4.613 1 95.44 64 TRP B C 1
ATOM 1854 O O . TRP B 1 64 ? 17.25 -14.273 -4.117 1 95.44 64 TRP B O 1
ATOM 1864 N N . GLY B 1 65 ? 17.094 -16.453 -4.324 1 97.12 65 GLY B N 1
ATOM 1865 C CA . GLY B 1 65 ? 18.281 -16.719 -3.523 1 97.12 65 GLY B CA 1
ATOM 1866 C C . GLY B 1 65 ? 18.078 -16.422 -2.049 1 97.12 65 GLY B C 1
ATOM 1867 O O . GLY B 1 65 ? 19.031 -16.438 -1.272 1 97.12 65 GLY B O 1
ATOM 1868 N N . GLY B 1 66 ? 16.938 -16.047 -1.614 1 97.31 66 GLY B N 1
ATOM 1869 C CA . GLY B 1 66 ? 16.547 -15.711 -0.257 1 97.31 66 GLY B CA 1
ATOM 1870 C C . GLY B 1 66 ? 15.18 -15.047 -0.18 1 97.31 66 GLY B C 1
ATOM 1871 O O . GLY B 1 66 ? 14.578 -14.734 -1.209 1 97.31 66 GLY B O 1
ATOM 1872 N N . LEU B 1 67 ? 14.766 -14.867 1.048 1 98.06 67 LEU B N 1
ATOM 1873 C CA . LEU B 1 67 ? 13.461 -14.242 1.229 1 98.06 67 LEU B CA 1
ATOM 1874 C C . LEU B 1 67 ? 13.477 -12.797 0.757 1 98.06 67 LEU B C 1
ATOM 1876 O O . LEU B 1 67 ? 14.453 -12.078 0.987 1 98.06 67 LEU B O 1
ATOM 1880 N N . ILE B 1 68 ? 12.469 -12.422 0.149 1 98.44 68 ILE B N 1
ATOM 1881 C CA . ILE B 1 68 ? 12.297 -11.016 -0.2 1 98.44 68 ILE B CA 1
ATOM 1882 C C . ILE B 1 68 ? 11.094 -10.445 0.54 1 98.44 68 ILE B C 1
ATOM 1884 O O . ILE B 1 68 ? 10.148 -11.172 0.863 1 98.44 68 ILE B O 1
ATOM 1888 N N . ALA B 1 69 ? 11.125 -9.164 0.822 1 98.88 69 ALA B N 1
ATOM 1889 C CA . ALA B 1 69 ? 10.055 -8.492 1.554 1 98.88 69 ALA B CA 1
ATOM 1890 C C . ALA B 1 69 ? 8.82 -8.305 0.676 1 98.88 69 ALA B C 1
ATOM 1892 O O . ALA B 1 69 ? 8.938 -8.125 -0.538 1 98.88 69 ALA B O 1
ATOM 1893 N N . SER B 1 70 ? 7.668 -8.422 1.297 1 98.88 70 SER B N 1
ATOM 1894 C CA . SER B 1 70 ? 6.445 -8 0.618 1 98.88 70 SER B CA 1
ATOM 1895 C C . SER B 1 70 ? 6.512 -6.527 0.225 1 98.88 70 SER B C 1
ATOM 1897 O O . SER B 1 70 ? 6.965 -5.691 1.009 1 98.88 70 SER B O 1
ATOM 1899 N N . GLY B 1 71 ? 6.059 -6.195 -0.973 1 98.81 71 GLY B N 1
ATOM 1900 C CA . GLY B 1 71 ? 5.949 -4.797 -1.363 1 98.81 71 GLY B CA 1
ATOM 1901 C C . GLY B 1 71 ? 5.07 -3.984 -0.432 1 98.81 71 GLY B C 1
ATOM 1902 O O . GLY B 1 71 ? 5.277 -2.779 -0.268 1 98.81 71 GLY B O 1
ATOM 1903 N N . TRP B 1 72 ? 4.086 -4.586 0.169 1 98.94 72 TRP B N 1
ATOM 1904 C CA . TRP B 1 72 ? 3.205 -3.916 1.12 1 98.94 72 TRP B CA 1
ATOM 1905 C C . TRP B 1 72 ? 3.953 -3.57 2.404 1 98.94 72 TRP B C 1
ATOM 1907 O O . TRP B 1 72 ? 3.67 -2.553 3.041 1 98.94 72 TRP B O 1
ATOM 1917 N N . TRP B 1 73 ? 4.941 -4.418 2.801 1 98.94 73 TRP B N 1
ATOM 1918 C CA . TRP B 1 73 ? 5.7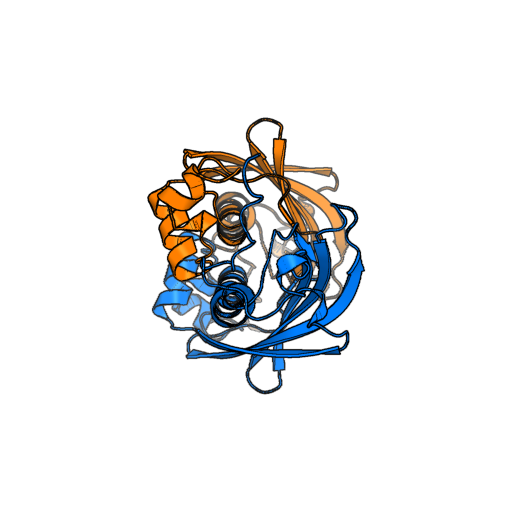97 -4.035 3.92 1 98.94 73 TRP B CA 1
ATOM 1919 C C . TRP B 1 73 ? 6.637 -2.811 3.574 1 98.94 73 TRP B C 1
ATOM 1921 O O . TRP B 1 73 ? 6.742 -1.877 4.371 1 98.94 73 TRP B O 1
ATOM 1931 N N . THR B 1 74 ? 7.273 -2.861 2.418 1 98.94 74 THR B N 1
ATOM 1932 C CA . THR B 1 74 ? 8.133 -1.759 2 1 98.94 74 THR B CA 1
ATOM 1933 C C . THR B 1 74 ? 7.352 -0.447 1.977 1 98.94 74 THR B C 1
ATOM 1935 O O . THR B 1 74 ? 7.797 0.557 2.535 1 98.94 74 THR B O 1
ATOM 1938 N N . GLY B 1 75 ? 6.172 -0.516 1.34 1 98.94 75 GLY B N 1
ATOM 1939 C CA . GLY B 1 75 ? 5.34 0.678 1.292 1 98.94 75 GLY B CA 1
ATOM 1940 C C . GLY B 1 75 ? 4.918 1.167 2.666 1 98.94 75 GLY B C 1
ATOM 1941 O O . GLY B 1 75 ? 4.945 2.369 2.936 1 98.94 75 GLY B O 1
ATOM 1942 N N . SER B 1 76 ? 4.492 0.251 3.52 1 98.94 76 SER B N 1
ATOM 1943 C CA . SER B 1 76 ? 4.121 0.609 4.883 1 98.94 76 SER B CA 1
ATOM 1944 C C . SER B 1 76 ? 5.293 1.237 5.633 1 98.94 76 SER B C 1
ATOM 1946 O O . SER B 1 76 ? 5.109 2.189 6.395 1 98.94 76 SER B O 1
ATOM 1948 N N . SER B 1 77 ? 6.496 0.695 5.414 1 98.94 77 SER B N 1
ATOM 1949 C CA . SER B 1 77 ? 7.691 1.235 6.051 1 98.94 77 SER B CA 1
ATOM 1950 C C . SER B 1 77 ? 8.016 2.633 5.531 1 98.94 77 SER B C 1
ATOM 1952 O O . SER B 1 77 ? 8.461 3.494 6.293 1 98.94 77 SER B O 1
ATOM 1954 N N . MET B 1 78 ? 7.809 2.881 4.234 1 98.94 78 MET B N 1
ATOM 1955 C CA . MET B 1 78 ? 7.961 4.223 3.676 1 98.94 78 MET B CA 1
ATOM 1956 C C . MET B 1 78 ? 6.977 5.191 4.32 1 98.94 78 MET B C 1
ATOM 1958 O O . MET B 1 78 ? 7.328 6.34 4.602 1 98.94 78 MET B O 1
ATOM 1962 N N . MET B 1 79 ? 5.758 4.727 4.555 1 98.88 79 MET B N 1
ATOM 1963 C CA . MET B 1 79 ? 4.758 5.551 5.23 1 98.88 79 MET B CA 1
ATOM 1964 C C . MET B 1 79 ? 5.238 5.965 6.617 1 98.88 79 MET B C 1
ATOM 1966 O O . MET B 1 79 ? 5.055 7.113 7.027 1 98.88 79 MET B O 1
ATOM 1970 N N . ARG B 1 80 ? 5.879 5.07 7.312 1 98.88 80 ARG B N 1
ATOM 1971 C CA . ARG B 1 80 ? 6.371 5.359 8.656 1 98.88 80 ARG B CA 1
ATOM 1972 C C . ARG B 1 80 ? 7.355 6.523 8.641 1 98.88 80 ARG B C 1
ATOM 1974 O O . ARG B 1 80 ? 7.195 7.484 9.398 1 98.88 80 ARG B O 1
ATOM 1981 N N . VAL B 1 81 ? 8.32 6.477 7.754 1 98.81 81 VAL B N 1
ATOM 1982 C CA . VAL B 1 81 ? 9.328 7.531 7.762 1 98.81 81 VAL B CA 1
ATOM 1983 C C . VAL B 1 81 ? 8.719 8.828 7.227 1 98.81 81 VAL B C 1
ATOM 1985 O O . VAL B 1 81 ? 9.141 9.922 7.609 1 98.81 81 VAL B O 1
ATOM 1988 N N . TYR B 1 82 ? 7.699 8.711 6.324 1 98.94 82 TYR B N 1
ATOM 1989 C CA . TYR B 1 82 ? 6.953 9.867 5.848 1 98.94 82 TYR B CA 1
ATOM 1990 C C . TYR B 1 82 ? 6.254 10.586 6.996 1 98.94 82 TYR B C 1
ATOM 1992 O O . TYR B 1 82 ? 6.34 11.812 7.121 1 98.94 82 TYR B O 1
ATOM 2000 N N . VAL B 1 83 ? 5.609 9.859 7.902 1 98.81 83 VAL B N 1
ATOM 2001 C CA . VAL B 1 83 ? 4.949 10.445 9.062 1 98.81 83 VAL B CA 1
ATOM 2002 C C . VAL B 1 83 ? 5.988 11.086 9.977 1 98.81 83 VAL B C 1
ATOM 2004 O O . VAL B 1 83 ? 5.859 12.25 10.359 1 98.81 83 VAL B O 1
ATOM 2007 N N . ASP B 1 84 ? 7.043 10.344 10.266 1 98.69 84 ASP B N 1
ATOM 2008 C CA . ASP B 1 84 ? 8.016 10.758 11.273 1 98.69 84 ASP B CA 1
ATOM 2009 C C . ASP B 1 84 ? 8.758 12.016 10.836 1 98.69 84 ASP B C 1
ATOM 2011 O O . ASP B 1 84 ? 9.055 12.883 11.664 1 98.69 84 ASP B O 1
ATOM 2015 N N . SER B 1 85 ? 8.977 12.117 9.562 1 98.5 85 SER B N 1
ATOM 2016 C CA . SER B 1 85 ? 9.945 13.133 9.148 1 98.5 85 SER B CA 1
ATOM 2017 C C . SER B 1 85 ? 9.266 14.266 8.383 1 98.5 85 SER B C 1
ATOM 2019 O O . SER B 1 85 ? 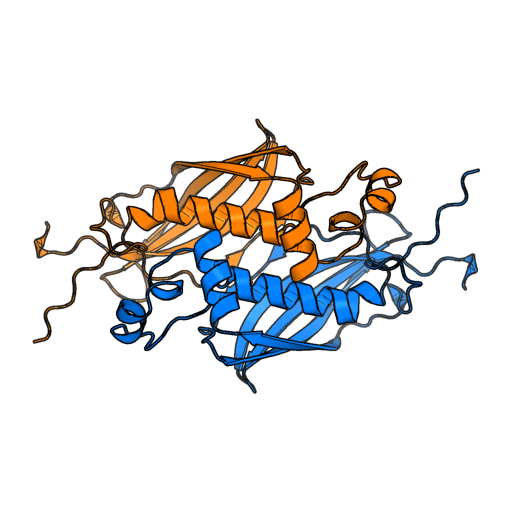9.859 15.328 8.188 1 98.5 85 SER B O 1
ATOM 2021 N N . PHE B 1 86 ? 8.07 14.055 7.91 1 98.81 86 PHE B N 1
ATOM 2022 C CA . PHE B 1 86 ? 7.43 15.039 7.059 1 98.81 86 PHE B CA 1
ATOM 2023 C C . PHE B 1 86 ? 6.074 15.445 7.625 1 98.81 86 PHE B C 1
ATOM 2025 O O . PHE B 1 86 ? 5.875 16.594 8.016 1 98.81 86 PHE B O 1
ATOM 2032 N N . LEU B 1 87 ? 5.172 14.508 7.852 1 98.75 87 LEU B N 1
ATOM 2033 C CA . LEU B 1 87 ? 3.816 14.828 8.281 1 98.75 87 LEU B CA 1
ATOM 2034 C C . LEU B 1 87 ? 3.805 15.312 9.727 1 98.75 87 LEU B C 1
ATOM 2036 O O . LEU B 1 87 ? 2.895 16.031 10.141 1 98.75 87 LEU B O 1
ATOM 2040 N N . SER B 1 88 ? 4.805 14.922 10.5 1 98.69 88 SER B N 1
ATOM 2041 C CA . SER B 1 88 ? 4.922 15.367 11.883 1 98.69 88 SER B CA 1
ATOM 2042 C C . SER B 1 88 ? 5.281 16.844 11.953 1 98.69 88 SER B C 1
ATOM 2044 O O . SER B 1 88 ? 5.137 17.484 13 1 98.69 88 SER B O 1
ATOM 2046 N N . LYS B 1 89 ? 5.738 17.422 10.82 1 98.5 89 LYS B N 1
ATOM 2047 C CA . LYS B 1 89 ? 6.211 18.797 10.82 1 98.5 89 LYS B CA 1
ATOM 2048 C C . LYS B 1 89 ? 5.324 19.688 9.945 1 98.5 89 LYS B C 1
ATOM 2050 O O . LYS B 1 89 ? 5.543 20.891 9.852 1 98.5 89 LYS B O 1
ATOM 2055 N N . THR B 1 90 ? 4.426 19.078 9.281 1 98.62 90 THR B N 1
ATOM 2056 C CA . THR B 1 90 ? 3.568 19.812 8.344 1 98.62 90 THR B CA 1
ATOM 2057 C C . THR B 1 90 ? 2.137 19.875 8.867 1 98.62 90 THR B C 1
ATOM 2059 O O . THR B 1 90 ? 1.857 19.438 9.984 1 98.62 90 THR B O 1
ATOM 2062 N N . ALA B 1 91 ? 1.238 20.484 8.086 1 97.75 91 ALA B N 1
ATOM 2063 C CA . ALA B 1 91 ? -0.173 20.609 8.445 1 97.75 91 ALA B CA 1
ATOM 2064 C C . ALA B 1 91 ? -1.058 19.875 7.438 1 97.75 91 ALA B C 1
ATOM 2066 O O . ALA B 1 91 ? -1.784 20.516 6.668 1 97.75 91 ALA B O 1
ATOM 2067 N N . PRO B 1 92 ? -1.002 18.547 7.551 1 98.06 92 PRO B N 1
ATOM 2068 C CA . PRO B 1 92 ? -1.746 17.781 6.555 1 98.06 92 PRO B CA 1
ATOM 2069 C C . PRO B 1 92 ? -3.232 17.656 6.887 1 98.06 92 PRO B C 1
ATOM 2071 O O . PRO B 1 92 ? -3.615 17.75 8.055 1 98.06 92 PRO B O 1
ATOM 2074 N N . ASP B 1 93 ? -4.02 17.531 5.875 1 95.19 93 ASP B N 1
ATOM 2075 C CA . ASP B 1 93 ? -5.414 17.141 6.027 1 95.19 93 ASP B CA 1
ATOM 2076 C C . ASP B 1 93 ? -5.609 15.672 5.695 1 95.19 93 ASP B C 1
ATOM 2078 O O . ASP B 1 93 ? -5.699 14.828 6.594 1 95.19 93 ASP B O 1
ATOM 2082 N N . ALA B 1 94 ? -5.609 15.305 4.387 1 92.69 94 ALA B N 1
ATOM 2083 C CA . ALA B 1 94 ? -5.832 13.922 3.969 1 92.69 94 ALA B CA 1
ATOM 2084 C C . ALA B 1 94 ? -5.203 13.648 2.605 1 92.69 94 ALA B C 1
ATOM 2086 O O . ALA B 1 94 ? -4.734 14.578 1.937 1 92.69 94 ALA B O 1
ATOM 2087 N N . SER B 1 95 ? -5.059 12.453 2.297 1 96.19 95 SER B N 1
ATOM 2088 C CA . SER B 1 95 ? -4.648 11.977 0.979 1 96.19 95 SER B CA 1
ATOM 2089 C C . SER B 1 95 ? -5.637 10.961 0.421 1 96.19 95 SER B C 1
ATOM 2091 O O . SER B 1 95 ? -6.004 10.008 1.106 1 96.19 95 SER B O 1
ATOM 2093 N N . PRO B 1 96 ? -6.059 11.102 -0.809 1 96.25 96 PRO B N 1
ATOM 2094 C CA . PRO B 1 96 ? -7.148 10.273 -1.319 1 96.25 96 PRO B CA 1
ATOM 2095 C C . PRO B 1 96 ? -6.66 8.953 -1.922 1 96.25 96 PRO B C 1
ATOM 2097 O O . PRO B 1 96 ? -7.469 8.094 -2.268 1 96.25 96 PRO B O 1
ATOM 2100 N N . GLY B 1 97 ? -5.371 8.828 -2.154 1 98.06 97 GLY B N 1
ATOM 2101 C CA . GLY B 1 97 ? -4.879 7.641 -2.826 1 98.06 97 GLY B CA 1
ATOM 2102 C C . GLY B 1 97 ? -3.473 7.805 -3.375 1 98.06 97 GLY B C 1
ATOM 2103 O O . GLY B 1 97 ? -2.771 8.758 -3.025 1 98.06 97 GLY B O 1
ATOM 2104 N N . MET B 1 98 ? -3.031 6.809 -4.117 1 98.31 98 MET B N 1
ATOM 2105 C CA . MET B 1 98 ? -1.714 6.758 -4.746 1 98.31 98 MET B CA 1
ATOM 2106 C C . MET B 1 98 ? -1.812 6.234 -6.176 1 98.31 98 MET B C 1
ATOM 2108 O O . MET B 1 98 ? -2.752 5.516 -6.516 1 98.31 98 MET B O 1
ATOM 2112 N N . ASP B 1 99 ? -0.822 6.617 -6.941 1 98.62 99 ASP B N 1
ATOM 2113 C CA . ASP B 1 99 ? -0.709 6.16 -8.32 1 98.62 99 ASP B CA 1
ATOM 2114 C C . ASP B 1 99 ? 0.704 5.664 -8.625 1 98.62 99 ASP B C 1
ATOM 2116 O O . ASP B 1 99 ? 1.639 5.949 -7.875 1 98.62 99 ASP B O 1
ATOM 2120 N N . ASN B 1 100 ? 0.807 4.902 -9.672 1 98.56 100 ASN B N 1
ATOM 2121 C CA . ASN B 1 100 ? 2.096 4.492 -10.219 1 98.56 100 ASN B CA 1
ATOM 2122 C C . ASN B 1 100 ? 2.953 3.793 -9.172 1 98.56 100 ASN B C 1
ATOM 2124 O O . ASN B 1 100 ? 4.145 4.086 -9.039 1 98.56 100 ASN B O 1
ATOM 2128 N N . VAL B 1 101 ? 2.334 2.967 -8.375 1 98.88 101 VAL B N 1
ATOM 2129 C CA . VAL B 1 101 ? 3.135 2.148 -7.469 1 98.88 101 VAL B CA 1
ATOM 2130 C C . VAL B 1 101 ? 3.955 1.143 -8.273 1 98.88 101 VAL B C 1
ATOM 2132 O O . VAL B 1 101 ? 3.406 0.375 -9.07 1 98.88 101 VAL B O 1
ATOM 2135 N N . ARG B 1 102 ? 5.281 1.176 -8.094 1 98.88 102 ARG B N 1
ATOM 2136 C CA . ARG B 1 102 ? 6.168 0.268 -8.812 1 98.88 102 ARG B CA 1
ATOM 2137 C C . ARG B 1 102 ? 7.148 -0.41 -7.855 1 98.88 102 ARG B C 1
ATOM 2139 O O . ARG B 1 102 ? 7.766 0.25 -7.02 1 98.88 102 ARG B O 1
ATOM 2146 N N . TRP B 1 103 ? 7.164 -1.702 -7.891 1 98.62 103 TRP B N 1
ATOM 2147 C CA . TRP B 1 103 ? 8.211 -2.494 -7.25 1 98.62 103 TRP B CA 1
ATOM 2148 C C . TRP B 1 103 ? 9.328 -2.811 -8.234 1 98.62 103 TRP B C 1
ATOM 2150 O O . TRP B 1 103 ? 9.32 -3.859 -8.883 1 98.62 103 TRP B O 1
ATOM 2160 N N . HIS B 1 104 ? 10.328 -2.023 -8.258 1 98.69 104 HIS B N 1
ATOM 2161 C CA . HIS B 1 104 ? 11.367 -2.047 -9.273 1 98.69 104 HIS B CA 1
ATOM 2162 C C . HIS B 1 104 ? 12.359 -3.18 -9.031 1 98.69 104 HIS B C 1
ATOM 2164 O O . HIS B 1 104 ? 12.891 -3.762 -9.977 1 98.69 104 HIS B O 1
ATOM 2170 N N . ARG B 1 105 ? 12.664 -3.408 -7.789 1 98.38 105 ARG B N 1
ATOM 2171 C CA . ARG B 1 105 ? 13.625 -4.434 -7.375 1 98.38 105 ARG B CA 1
ATOM 2172 C C . ARG B 1 105 ? 13.203 -5.078 -6.062 1 98.38 105 ARG B C 1
ATOM 2174 O O . ARG B 1 105 ? 12.586 -4.426 -5.211 1 98.38 105 ARG B O 1
ATOM 2181 N N . ALA B 1 106 ? 13.602 -6.32 -5.914 1 98.44 106 ALA B N 1
ATOM 2182 C CA . ALA B 1 106 ? 13.297 -7.027 -4.676 1 98.44 106 ALA B CA 1
ATOM 2183 C C . ALA B 1 106 ? 14.039 -6.406 -3.492 1 98.44 106 ALA B C 1
ATOM 2185 O O . ALA B 1 106 ? 15.172 -5.938 -3.637 1 98.44 106 ALA B O 1
ATOM 2186 N N . VAL B 1 107 ? 13.398 -6.387 -2.344 1 98.88 107 VAL B N 1
ATOM 2187 C CA . VAL B 1 107 ? 14.016 -5.996 -1.079 1 98.88 107 VAL B CA 1
ATOM 2188 C C . VAL B 1 107 ? 14.352 -7.242 -0.259 1 98.88 107 VAL B C 1
ATOM 2190 O O . VAL B 1 107 ? 13.477 -8.07 0.004 1 98.88 107 VAL B O 1
ATOM 2193 N N . TYR B 1 108 ? 15.562 -7.41 0.126 1 98.62 108 TYR B N 1
ATOM 2194 C CA . TYR B 1 108 ? 16.016 -8.578 0.874 1 98.62 108 TYR B CA 1
ATOM 2195 C C . TYR B 1 108 ? 16.188 -8.25 2.352 1 98.62 108 TYR B C 1
ATOM 2197 O O . TYR B 1 108 ? 16.344 -7.082 2.719 1 98.62 108 TYR B O 1
ATOM 2205 N N . ALA B 1 109 ? 16.125 -9.344 3.176 1 97 109 ALA B N 1
ATOM 2206 C CA . ALA B 1 109 ? 16.469 -9.164 4.586 1 97 109 ALA B CA 1
ATOM 2207 C C . ALA B 1 109 ? 17.844 -8.539 4.742 1 97 109 ALA B C 1
ATOM 2209 O O . ALA B 1 109 ? 18.797 -8.945 4.074 1 97 109 ALA B O 1
ATOM 2210 N N . GLY B 1 110 ? 17.922 -7.465 5.562 1 96.81 110 GLY B N 1
ATOM 2211 C CA . GLY B 1 110 ? 19.188 -6.789 5.809 1 96.81 110 GLY B CA 1
ATOM 2212 C C . GLY B 1 110 ? 19.359 -5.531 4.984 1 96.81 110 GLY B C 1
ATOM 2213 O O . GLY B 1 110 ? 20.219 -4.703 5.277 1 96.81 110 GLY B O 1
ATOM 2214 N N . ASP B 1 111 ? 18.562 -5.363 3.924 1 98.69 111 ASP B N 1
ATOM 2215 C CA . ASP B 1 111 ? 18.641 -4.152 3.113 1 98.69 111 ASP B CA 1
ATOM 2216 C C . ASP B 1 111 ? 18.422 -2.904 3.963 1 98.69 111 ASP B C 1
ATOM 2218 O O . ASP B 1 111 ? 17.562 -2.895 4.844 1 98.69 111 ASP B O 1
ATOM 2222 N N . ARG B 1 112 ? 19.172 -1.896 3.771 1 98.81 112 ARG B N 1
ATOM 2223 C CA . ARG B 1 112 ? 18.953 -0.535 4.258 1 98.81 112 ARG B CA 1
ATOM 2224 C C . ARG B 1 112 ? 18.531 0.392 3.121 1 98.81 112 ARG B C 1
ATOM 2226 O O . ARG B 1 112 ? 19.25 0.533 2.129 1 98.81 112 ARG B O 1
ATOM 2233 N N . LEU B 1 113 ? 17.375 1 3.221 1 98.94 113 LEU B N 1
ATOM 2234 C CA . LEU B 1 113 ? 16.812 1.798 2.139 1 98.94 113 LEU B CA 1
ATOM 2235 C C . LEU B 1 113 ? 16.625 3.25 2.57 1 98.94 113 LEU B C 1
ATOM 2237 O O . LEU B 1 113 ? 16.047 3.521 3.623 1 98.94 113 LEU B O 1
ATOM 2241 N N . ASP B 1 114 ? 17.125 4.164 1.807 1 98.88 114 ASP B N 1
ATOM 2242 C CA . ASP B 1 114 ? 16.844 5.582 2.014 1 98.88 114 ASP B CA 1
ATOM 2243 C C . ASP B 1 114 ? 15.547 5.984 1.315 1 98.88 114 ASP B C 1
ATOM 2245 O O . ASP B 1 114 ? 15.297 5.586 0.177 1 98.88 114 ASP B O 1
ATOM 2249 N N . VAL B 1 115 ? 14.719 6.758 1.988 1 98.94 115 VAL B N 1
ATOM 2250 C CA . VAL B 1 115 ? 13.461 7.195 1.387 1 98.94 115 VAL B CA 1
ATOM 2251 C C . VAL B 1 115 ? 13.531 8.688 1.081 1 98.94 115 VAL B C 1
ATOM 2253 O O . VAL B 1 115 ? 13.945 9.484 1.929 1 98.94 115 VAL B O 1
ATOM 2256 N N . ARG B 1 116 ? 13.078 8.969 -0.108 1 98.88 116 ARG B N 1
ATOM 2257 C CA . ARG B 1 116 ? 13.086 10.352 -0.561 1 98.88 116 ARG B CA 1
ATOM 2258 C C . ARG B 1 116 ? 11.703 10.773 -1.061 1 98.88 116 ARG B C 1
ATOM 2260 O O . ARG B 1 116 ? 10.977 9.961 -1.627 1 98.88 116 ARG B O 1
ATOM 2267 N N . LEU B 1 117 ? 11.352 12.07 -0.863 1 98.94 117 LEU B N 1
ATOM 2268 C CA . LEU B 1 117 ? 10.094 12.672 -1.282 1 98.94 117 LEU B CA 1
ATOM 2269 C C . LEU B 1 117 ? 10.344 13.898 -2.15 1 98.94 117 LEU B C 1
ATOM 2271 O O . LEU B 1 117 ? 11.141 14.773 -1.788 1 98.94 117 LEU B O 1
ATOM 2275 N N . THR B 1 118 ? 9.703 13.953 -3.275 1 98.94 118 THR B N 1
ATOM 2276 C CA . THR B 1 118 ? 9.812 15.102 -4.176 1 98.94 118 THR B CA 1
ATOM 2277 C C . THR B 1 118 ? 8.453 15.758 -4.375 1 98.94 118 THR B C 1
ATOM 2279 O O . THR B 1 118 ? 7.457 15.078 -4.633 1 98.94 118 THR B O 1
ATOM 2282 N N . VAL B 1 119 ? 8.414 17.047 -4.191 1 98.94 119 VAL B N 1
ATOM 2283 C CA . VAL B 1 119 ? 7.234 17.812 -4.582 1 98.94 119 VAL B CA 1
ATOM 2284 C C . VAL B 1 119 ? 7.211 17.984 -6.098 1 98.94 119 VAL B C 1
ATOM 2286 O O . VAL B 1 119 ? 8.07 18.672 -6.66 1 98.94 119 VAL B O 1
ATOM 2289 N N . THR B 1 120 ? 6.195 17.438 -6.742 1 98.94 120 THR B N 1
ATOM 2290 C CA . THR B 1 120 ? 6.223 17.422 -8.203 1 98.94 120 THR B CA 1
ATOM 2291 C C . THR B 1 120 ? 5.297 18.5 -8.766 1 98.94 120 THR B C 1
ATOM 2293 O O . THR B 1 120 ? 5.438 18.891 -9.93 1 98.94 120 THR B O 1
ATOM 2296 N N . ASP B 1 121 ? 4.332 18.922 -8.031 1 98.88 121 ASP B N 1
ATOM 2297 C CA . ASP B 1 121 ? 3.41 19.984 -8.406 1 98.88 121 ASP B CA 1
ATOM 2298 C C . ASP B 1 121 ? 2.662 20.531 -7.191 1 98.88 121 ASP B C 1
ATOM 2300 O O . ASP B 1 121 ? 2.684 19.922 -6.121 1 98.88 121 ASP B O 1
ATOM 2304 N N . LYS B 1 122 ? 2.08 21.625 -7.266 1 98.31 122 LYS B N 1
ATOM 2305 C CA . LYS B 1 122 ? 1.263 22.234 -6.219 1 98.31 122 LYS B CA 1
ATOM 2306 C C . LYS B 1 122 ? 0.161 23.109 -6.82 1 98.31 122 LYS B C 1
ATOM 2308 O O . LYS B 1 122 ? 0.396 23.828 -7.785 1 98.31 122 LYS B O 1
ATOM 2313 N N . LYS B 1 123 ? -1.028 22.969 -6.246 1 98.12 123 LYS B N 1
ATOM 2314 C CA . LYS B 1 123 ? -2.182 23.734 -6.715 1 98.12 123 LYS B CA 1
ATOM 2315 C C . LYS B 1 123 ? -3.092 24.125 -5.555 1 98.12 123 LYS B C 1
ATOM 2317 O O . LYS B 1 123 ? -3.059 23.5 -4.492 1 98.12 123 LYS B O 1
ATOM 2322 N N . ASP B 1 124 ? -3.895 25.156 -5.824 1 96.62 124 ASP B N 1
ATOM 2323 C CA . ASP B 1 124 ? -4.973 25.406 -4.875 1 96.62 124 ASP B CA 1
ATOM 2324 C C . ASP B 1 124 ? -5.945 24.219 -4.816 1 96.62 124 ASP B C 1
ATOM 2326 O O . ASP B 1 124 ? -6.137 23.531 -5.812 1 96.62 124 ASP B O 1
ATOM 2330 N N . SER B 1 125 ? -6.434 24.094 -3.625 1 95.5 125 SER B N 1
ATOM 2331 C CA . SER B 1 125 ? -7.344 22.969 -3.457 1 95.5 125 SER B CA 1
ATOM 2332 C C . SER B 1 125 ? -8.766 23.344 -3.857 1 95.5 125 SER B C 1
ATOM 2334 O O . SER B 1 125 ? -9.219 24.453 -3.592 1 95.5 125 SER B O 1
ATOM 2336 N N . SER B 1 126 ? -9.414 22.391 -4.398 1 92.38 126 SER B N 1
ATOM 2337 C CA . SER B 1 126 ? -10.828 22.578 -4.691 1 92.38 126 SER B CA 1
ATOM 2338 C C . SER B 1 126 ? -11.688 22.344 -3.453 1 92.38 126 SER B C 1
ATOM 2340 O O . SER B 1 126 ? -12.875 22.672 -3.438 1 92.38 126 SER B O 1
ATOM 2342 N N . ARG B 1 127 ? -11.141 21.859 -2.369 1 90.69 127 ARG B N 1
ATOM 2343 C CA . ARG B 1 127 ? -11.859 21.531 -1.145 1 90.69 127 ARG B CA 1
ATOM 2344 C C . ARG B 1 127 ? -12.086 22.766 -0.286 1 90.69 127 ARG B C 1
ATOM 2346 O O . ARG B 1 127 ? -12.891 22.75 0.646 1 90.69 127 ARG B O 1
ATOM 2353 N N . GLY B 1 128 ? -11.391 23.812 -0.625 1 91.69 128 GLY B N 1
ATOM 2354 C CA . GLY B 1 128 ? -11.555 25.062 0.096 1 91.69 128 GLY B CA 1
ATOM 2355 C C . GLY B 1 128 ? -10.297 25.922 0.096 1 91.69 128 GLY B C 1
ATOM 2356 O O . GLY B 1 128 ? -9.195 25.406 -0.086 1 91.69 128 GLY B O 1
ATOM 2357 N N . PRO B 1 129 ? -10.492 27.203 0.351 1 93.44 129 PRO B N 1
ATOM 2358 C CA . PRO B 1 129 ? -9.375 28.141 0.245 1 93.44 129 PRO B CA 1
ATOM 2359 C C . PRO B 1 129 ? -8.336 27.969 1.354 1 93.44 129 PRO B C 1
ATOM 2361 O O . PRO B 1 129 ? -7.238 28.516 1.273 1 93.44 129 PRO B O 1
ATOM 2364 N N . HIS B 1 130 ? -8.695 27.25 2.396 1 95.12 130 HIS B N 1
ATOM 2365 C CA . HIS B 1 130 ? -7.793 27.047 3.523 1 95.12 130 HIS B CA 1
ATOM 2366 C C . HIS B 1 130 ? -6.809 25.922 3.24 1 95.12 130 HIS B C 1
ATOM 2368 O O . HIS B 1 130 ? -5.895 25.672 4.031 1 95.12 130 HIS B O 1
ATOM 2374 N N . LEU B 1 131 ? -7.012 25.25 2.01 1 97.38 131 LEU B N 1
ATOM 2375 C CA . LEU B 1 131 ? -6.172 24.094 1.691 1 97.38 131 LEU B CA 1
ATOM 2376 C C . LEU B 1 131 ? -5.473 24.281 0.351 1 97.38 131 LEU B C 1
ATOM 2378 O O . LEU B 1 131 ? -5.984 24.984 -0.529 1 97.38 131 LEU B O 1
ATOM 2382 N N . GLY B 1 132 ? -4.297 23.734 0.288 1 98.25 132 GLY B N 1
ATOM 2383 C CA . GLY B 1 132 ? -3.633 23.484 -0.979 1 98.25 132 GLY B CA 1
ATOM 2384 C C . GLY B 1 132 ? -3.383 22 -1.229 1 98.25 132 GLY B C 1
ATOM 2385 O O . GLY B 1 132 ? -3.484 21.188 -0.311 1 98.25 132 GLY B O 1
ATOM 2386 N N . THR B 1 133 ? -3.145 21.719 -2.521 1 98.69 133 THR B N 1
ATOM 2387 C CA . THR B 1 133 ? -2.836 20.344 -2.914 1 98.69 133 THR B CA 1
ATOM 2388 C C . THR B 1 133 ? -1.368 20.219 -3.314 1 98.69 133 THR B C 1
ATOM 2390 O O . THR B 1 133 ? -0.898 20.922 -4.207 1 98.69 133 THR B O 1
ATOM 2393 N N . LEU B 1 134 ? -0.652 19.359 -2.641 1 98.81 134 LEU B N 1
ATOM 2394 C CA . LEU B 1 134 ? 0.684 18.969 -3.076 1 98.81 134 LEU B CA 1
ATOM 2395 C C . LEU B 1 134 ? 0.637 17.656 -3.855 1 98.81 134 LEU B C 1
ATOM 2397 O O . LEU B 1 134 ? -0.051 16.719 -3.455 1 98.81 134 LEU B O 1
ATOM 2401 N N . TYR B 1 135 ? 1.263 17.656 -4.977 1 98.88 135 TYR B N 1
ATOM 2402 C CA . TYR B 1 135 ? 1.562 16.422 -5.684 1 98.88 135 TYR B CA 1
ATOM 2403 C C . TYR B 1 135 ? 2.961 15.914 -5.336 1 98.88 135 TYR B C 1
ATOM 2405 O O . TYR B 1 135 ? 3.93 16.672 -5.387 1 98.88 135 TYR B O 1
ATOM 2413 N N . LEU B 1 136 ? 3.053 14.68 -5.039 1 98.94 136 LEU B N 1
ATOM 2414 C CA . LEU B 1 136 ? 4.246 14.156 -4.387 1 98.94 136 LEU B CA 1
ATOM 2415 C C . LEU B 1 136 ? 4.688 12.844 -5.031 1 98.94 136 LEU B C 1
ATOM 2417 O O . LEU B 1 136 ? 3.854 12.078 -5.523 1 98.94 136 LEU B O 1
ATOM 2421 N N . HIS B 1 137 ? 5.977 12.617 -5.023 1 98.94 137 HIS B N 1
ATOM 2422 C CA . HIS B 1 137 ? 6.598 11.391 -5.504 1 98.94 137 HIS B CA 1
ATOM 2423 C C . HIS B 1 137 ? 7.543 10.805 -4.465 1 98.94 137 HIS B C 1
ATOM 2425 O O . HIS B 1 137 ? 8.453 11.492 -3.994 1 98.94 137 HIS B O 1
ATOM 2431 N N . TRP B 1 138 ? 7.32 9.555 -4.043 1 98.94 138 TRP B N 1
ATOM 2432 C CA . TRP B 1 138 ? 8.156 8.859 -3.072 1 98.94 138 TRP B CA 1
ATOM 2433 C C . TRP B 1 138 ? 9.055 7.84 -3.762 1 9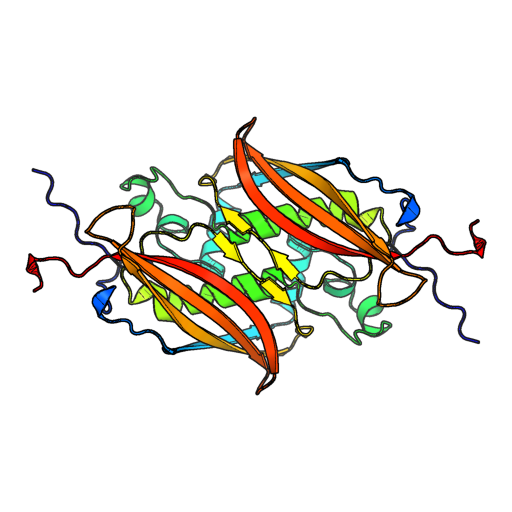8.94 138 TRP B C 1
ATOM 2435 O O . TRP B 1 138 ? 8.633 7.152 -4.691 1 98.94 138 TRP B O 1
ATOM 2445 N N . GLU B 1 139 ? 10.273 7.715 -3.262 1 98.94 139 GLU B N 1
ATOM 2446 C CA . GLU B 1 139 ? 11.195 6.668 -3.688 1 98.94 139 GLU B CA 1
ATOM 2447 C C . GLU B 1 139 ? 11.914 6.043 -2.494 1 98.94 139 GLU B C 1
ATOM 2449 O O . GLU B 1 139 ? 12.336 6.75 -1.578 1 98.94 139 GLU B O 1
ATOM 2454 N N . ALA B 1 140 ? 11.992 4.766 -2.461 1 98.94 140 ALA B N 1
ATOM 2455 C CA . ALA B 1 140 ? 12.938 4.043 -1.611 1 98.94 140 ALA B CA 1
ATOM 2456 C C . ALA B 1 140 ? 14.156 3.588 -2.408 1 98.94 140 ALA B C 1
ATOM 2458 O O . ALA B 1 140 ? 14.016 3.004 -3.486 1 98.94 140 ALA B O 1
ATOM 2459 N N . LEU B 1 141 ? 15.32 3.791 -1.84 1 98.94 141 LEU B N 1
ATOM 2460 C CA . LEU B 1 141 ? 16.547 3.572 -2.6 1 98.94 141 LEU B CA 1
ATOM 2461 C C . LEU B 1 141 ? 17.5 2.645 -1.849 1 98.94 141 LEU B C 1
ATOM 2463 O O . LEU B 1 141 ? 17.688 2.797 -0.642 1 98.94 141 LEU B O 1
ATOM 2467 N N . ARG B 1 142 ? 18.031 1.658 -2.496 1 98.75 142 ARG B N 1
ATOM 2468 C CA . ARG B 1 142 ? 19.219 0.909 -2.107 1 98.75 142 ARG B CA 1
ATOM 2469 C C . ARG B 1 142 ? 20.469 1.471 -2.785 1 98.75 142 ARG B C 1
ATOM 2471 O O . ARG B 1 142 ? 20.766 1.136 -3.936 1 98.75 142 ARG B O 1
ATOM 2478 N N . GLY B 1 143 ? 21.234 2.383 -2.041 1 97.62 143 GLY B N 1
ATOM 2479 C CA . GLY B 1 143 ? 22.219 3.184 -2.75 1 97.62 143 GLY B CA 1
ATOM 2480 C C . GLY B 1 143 ? 21.609 4.078 -3.812 1 97.62 143 GLY B C 1
ATOM 2481 O O . GLY B 1 143 ? 20.734 4.895 -3.518 1 97.62 143 GLY B O 1
ATOM 2482 N N . ASP B 1 144 ? 21.953 3.801 -5.062 1 97.19 144 ASP B N 1
ATOM 2483 C CA . ASP B 1 144 ? 21.453 4.637 -6.152 1 97.19 144 ASP B CA 1
ATOM 2484 C C . ASP B 1 144 ? 20.297 3.953 -6.883 1 97.19 144 ASP B C 1
ATOM 2486 O O . ASP B 1 144 ? 19.719 4.527 -7.801 1 97.19 144 ASP B O 1
ATOM 2490 N N . GLU B 1 145 ? 19.938 2.795 -6.418 1 98.56 145 GLU B N 1
ATOM 2491 C CA . GLU B 1 145 ? 18.922 2.014 -7.105 1 98.56 145 GLU B CA 1
ATOM 2492 C C . GLU B 1 145 ? 17.547 2.199 -6.457 1 98.56 145 GLU B C 1
ATOM 2494 O O . GLU B 1 145 ? 17.391 1.94 -5.262 1 98.56 145 GLU B O 1
ATOM 2499 N N . VAL B 1 146 ? 16.578 2.67 -7.262 1 98.88 146 VAL B N 1
ATOM 2500 C CA . VAL B 1 146 ? 15.211 2.754 -6.766 1 98.88 146 VAL B CA 1
ATOM 2501 C C . VAL B 1 146 ? 14.602 1.355 -6.684 1 98.88 146 VAL B C 1
ATOM 2503 O O . VAL B 1 146 ? 14.57 0.627 -7.68 1 98.88 146 VAL B O 1
ATOM 2506 N N . VAL B 1 147 ? 14.117 1.001 -5.484 1 98.94 147 VAL B N 1
ATOM 2507 C CA . VAL B 1 147 ? 13.555 -0.337 -5.34 1 98.94 147 VAL B CA 1
ATOM 2508 C C . VAL B 1 147 ? 12.031 -0.26 -5.344 1 98.94 147 VAL B C 1
ATOM 2510 O O . VAL B 1 147 ? 11.359 -1.228 -5.703 1 98.94 147 VAL B O 1
ATOM 2513 N N . MET B 1 148 ? 11.5 0.851 -4.902 1 98.94 148 MET B N 1
ATOM 2514 C CA . MET B 1 148 ? 10.07 1.117 -4.957 1 98.94 148 MET B CA 1
ATOM 2515 C C . MET B 1 148 ? 9.797 2.602 -5.172 1 98.94 148 MET B C 1
ATOM 2517 O O . MET B 1 148 ? 10.539 3.451 -4.676 1 98.94 148 MET B O 1
ATOM 2521 N N . SER B 1 149 ? 8.766 2.887 -5.867 1 98.94 149 SER B N 1
ATOM 2522 C CA . SER B 1 149 ? 8.32 4.27 -6.004 1 98.94 149 SER B CA 1
ATOM 2523 C C . SER B 1 149 ? 6.801 4.352 -6.129 1 98.94 149 SER B C 1
ATOM 2525 O O . SER B 1 149 ? 6.152 3.373 -6.508 1 98.94 149 SER B O 1
ATOM 2527 N N . PHE B 1 150 ? 6.242 5.453 -5.816 1 98.94 150 PHE B N 1
ATOM 2528 C CA . PHE B 1 150 ? 4.84 5.766 -6.066 1 98.94 150 PHE B CA 1
ATOM 2529 C C . PHE B 1 150 ? 4.602 7.27 -6.016 1 98.94 150 PHE B C 1
ATOM 2531 O O . PHE B 1 150 ? 5.469 8.023 -5.57 1 98.94 150 PHE B O 1
ATOM 2538 N N . SER B 1 151 ? 3.488 7.668 -6.555 1 98.88 151 SER B N 1
ATOM 2539 C CA . SER B 1 151 ? 3.084 9.07 -6.551 1 98.88 151 SER B CA 1
ATOM 2540 C C . SER B 1 151 ? 1.685 9.242 -5.969 1 98.88 151 SER B C 1
ATOM 2542 O O . SER B 1 151 ? 0.924 8.273 -5.875 1 98.88 151 SER B O 1
ATOM 2544 N N . GLY B 1 152 ? 1.46 10.391 -5.562 1 98.38 152 GLY B N 1
ATOM 2545 C CA . GLY B 1 152 ? 0.151 10.75 -5.039 1 98.38 152 GLY B CA 1
ATOM 2546 C C . GLY B 1 152 ? 0.006 12.234 -4.754 1 98.38 152 GLY B C 1
ATOM 2547 O O . GLY B 1 152 ? 0.831 13.039 -5.191 1 98.38 152 GLY B O 1
ATOM 2548 N N . ARG B 1 153 ? -1.158 12.531 -4.18 1 98.19 153 ARG B N 1
ATOM 2549 C CA . ARG B 1 153 ? -1.395 13.906 -3.756 1 98.19 153 ARG B CA 1
ATOM 2550 C C . ARG B 1 153 ? -1.919 13.961 -2.326 1 98.19 153 ARG B C 1
ATOM 2552 O O . ARG B 1 153 ? -2.453 12.977 -1.818 1 98.19 153 ARG B O 1
ATOM 2559 N N . GLY B 1 154 ? -1.667 15.086 -1.72 1 98 154 GLY B N 1
ATOM 2560 C CA . GLY B 1 154 ? -2.193 15.375 -0.395 1 98 154 GLY B CA 1
ATOM 2561 C C . GLY B 1 154 ? -2.633 16.812 -0.228 1 98 154 GLY B C 1
ATOM 2562 O O . GLY B 1 154 ? -2.115 17.719 -0.898 1 98 154 GLY B O 1
ATOM 2563 N N . TRP B 1 155 ? -3.623 16.953 0.626 1 98.38 155 TRP B N 1
ATOM 2564 C CA . TRP B 1 155 ? -4.059 18.297 0.986 1 98.38 155 TRP B CA 1
ATOM 2565 C C . TRP B 1 155 ? -3.346 18.781 2.242 1 98.38 155 TRP B C 1
ATOM 2567 O O . TRP B 1 155 ? -3.188 18.031 3.205 1 98.38 155 TRP B O 1
ATOM 2577 N N . PHE B 1 156 ? -2.896 19.984 2.186 1 98.56 156 PHE B N 1
ATOM 2578 C CA . PHE B 1 156 ? -2.203 20.625 3.303 1 98.56 156 PHE B CA 1
ATOM 2579 C C . PHE B 1 156 ? -2.789 22 3.598 1 98.56 156 PHE B C 1
ATOM 2581 O O . PHE B 1 156 ? -3.123 22.75 2.678 1 98.56 156 PHE B O 1
ATOM 2588 N N . TYR B 1 157 ? -2.875 22.281 4.844 1 97.94 157 TYR B N 1
ATOM 2589 C CA . TYR B 1 157 ? -3.436 23.562 5.266 1 97.94 157 TYR B CA 1
ATOM 2590 C C . TYR B 1 157 ? -2.502 24.719 4.898 1 97.94 157 TYR B C 1
ATOM 2592 O O . TYR B 1 157 ? -1.281 24.594 5.016 1 97.94 157 TYR B O 1
ATOM 2600 N N . LYS B 1 158 ? -3.166 25.812 4.508 1 96.88 158 LYS B N 1
ATOM 2601 C CA . LYS B 1 158 ? -2.471 27.094 4.395 1 96.88 158 LYS B CA 1
ATOM 2602 C C . LYS B 1 158 ? -2.281 27.734 5.762 1 96.88 158 LYS B C 1
ATOM 2604 O O . LYS B 1 158 ? -3.016 27.438 6.707 1 96.88 158 LYS B O 1
ATOM 2609 N N . ARG B 1 159 ? -1.254 28.578 5.766 1 94.44 159 ARG B N 1
ATOM 2610 C CA . ARG B 1 159 ? -0.947 29.25 7.02 1 94.44 159 ARG B CA 1
ATOM 2611 C C . ARG B 1 159 ? -2.143 30.062 7.512 1 94.44 159 ARG B C 1
ATOM 2613 O O . ARG B 1 159 ? -2.711 30.859 6.762 1 94.44 159 ARG B O 1
ATOM 2620 N N . PRO B 1 160 ? -2.557 29.797 8.82 1 89.06 160 PRO B N 1
ATOM 2621 C CA . PRO B 1 160 ? -3.67 30.594 9.344 1 89.06 160 PRO B CA 1
ATOM 2622 C C . PRO B 1 160 ? -3.352 32.094 9.406 1 89.06 160 PRO B C 1
ATOM 2624 O O . PRO B 1 160 ? -2.191 32.469 9.578 1 89.06 160 PRO B O 1
ATOM 2627 N N . ALA B 1 161 ? -4.387 33.031 9.031 1 77.19 161 ALA B N 1
ATOM 2628 C CA . ALA B 1 161 ? -4.27 34.469 8.984 1 77.19 161 ALA B CA 1
ATOM 2629 C C . ALA B 1 161 ? -3.668 35.031 10.273 1 77.19 161 ALA B C 1
ATOM 2631 O O . ALA B 1 161 ? -2.961 36.031 10.25 1 77.19 161 ALA B O 1
ATOM 2632 N N . ASP B 1 162 ? -4.105 34.531 11.344 1 63.69 162 ASP B N 1
ATOM 2633 C CA . ASP B 1 162 ? -3.592 35.188 12.547 1 63.69 162 ASP B CA 1
ATOM 2634 C C . ASP B 1 162 ? -2.084 34.969 12.68 1 63.69 162 ASP B C 1
ATOM 2636 O O . ASP B 1 162 ? -1.439 35.594 13.523 1 63.69 162 ASP B O 1
ATOM 2640 N N . GLN B 1 163 ? -1.535 34.062 11.883 1 53.41 163 GLN B N 1
ATOM 2641 C CA . GLN B 1 163 ? -0.097 33.844 11.961 1 53.41 163 GLN B CA 1
ATOM 2642 C C . GLN B 1 163 ? 0.642 34.625 10.867 1 53.41 163 GLN B C 1
ATOM 2644 O O . GLN B 1 163 ? 1.869 34.531 10.773 1 53.41 163 GLN B O 1
ATOM 2649 N N . ASN B 1 164 ? -0.093 35.219 10.016 1 43.94 164 ASN B N 1
ATOM 2650 C CA . ASN B 1 164 ? 0.649 36.094 9.117 1 43.94 164 ASN B CA 1
ATOM 2651 C C . ASN B 1 164 ? 1.148 37.344 9.844 1 43.94 164 ASN B C 1
ATOM 2653 O O . ASN B 1 164 ? 0.465 37.875 10.727 1 43.94 164 ASN B O 1
#

Nearest PDB structures (foldseek):
  3exz-assembly1_A  TM=9.150E-01  e=1.549E-11  Rhodospirillum rubrum ATCC 11170
  1q6w-assembly2_C  TM=8.661E-01  e=2.215E-11  Archaeoglobus fulgidus DSM 4304
  4ffu-assembly1_D  TM=8.096E-01  e=1.644E-11  Sinorhizobium meliloti 1021
  2c2i-assembly1_B  TM=7.916E-01  e=2.085E-08  Mycobacterium tuberculosis H37Rv
  8hgn-assembly1_A  TM=8.378E-01  e=2.543E-07  Methylorubrum extorquens CM4

Radius of gyration: 20.95 Å; Cα contacts (8 Å, |Δi|>4): 770; chains: 2; bounding box: 45×68×47 Å

Foldseek 3Di:
DPPPPPFAFPVRHRAQDFQVNDDAFDKDWLDKDAQALVVQQVVCVVPNVDCLAHPAVVVCVDPNNGRFGDPVVVVVRLVVSCRVRPRNRFRFDDWDDWDDKDQQATHHHGQMWIKMKGFHDKDCDPVDNQKIKTKMKMFIDRVPHTRIIIIGMTIGGHDDPVVD/DPPPPPFAFPVRHRAQDFQVNDDAFDKDWLDKDAQALVVQQVVCVVPNVDCLAHPAVVVCVDPNNGRFGDPVVVVVRLVVSCRVRPRNRFRFDDWDDWDDKDQQATHHHGQMWIKMKGFHDKAQDPVDNQKIKTKMKMFIDRVPHTRIIIIGMTIGGHDDPVVD

pLDDT: mean 95.33, std 10.97, range [31.8, 98.94]

Organism: NCBI:txid1891644